Protein AF-0000000070920841 (afdb_homodimer)

Nearest PDB structures (foldseek):
  2wci-assembly1_A  TM=9.871E-01  e=5.623E-14  Escherichia coli
  2mma-assembly1_A  TM=9.492E-01  e=4.365E-12  Arabidopsis thaliana
  2yan-assembly2_B  TM=9.276E-01  e=2.745E-11  Homo sapiens
  3zyw-assembly1_A  TM=9.458E-01  e=4.603E-10  Homo sapiens
  5y4u-assembly1_A  TM=8.984E-01  e=1.425E-08  Saccharomyces cerevisiae S288C

pLDDT: mean 96.74, std 3.9, range [71.88, 98.94]

Sequence (216 aa):
MDVMDRIRQQVEENPVVIFMKGTPQFPMCGFSSRAAEALKRCEREFAYVNVLADPEVFENLPRFADWPTFPQIYIDGELVGGCDITLELFENGELKKMVDEAHTRSASMDVMDRIRQQVEENPVVIFMKGTPQFPMCGFSSRAAEALKRCEREFAYVNVLADPEVFENLPRFADWPTFPQIYIDGELVGGCDITLELFENGELKKMVDEAHTRSAS

Radius of gyration: 20.18 Å; Cα contacts (8 Å, |Δi|>4): 351; chains: 2; bounding box: 34×69×38 Å

Secondary structure (DSSP, 8-state):
--HHHHHHHHHHH-SEEEEESB-SSSBSSHHHHHHHHHHHTTTS--EEEEGGG-HHHHHHHHHHHT--SS-EEEETTEEEESHHHHHHHHHTTHHHHHHHHHHHHHH-/--HHHHHHHHHHH-SEEEEESB-SSSBSSHHHHHHHHHHHTTTS--EEEEGGG-HHHHHHHHHHHT--SS-EEEETTEEEESHHHHHHHHHTTHHHHHHHHHHHHHH-

Structure (mmCIF, N/CA/C/O backbone):
data_AF-0000000070920841-model_v1
#
loop_
_entity.id
_entity.type
_entity.pdbx_description
1 polymer Glutaredoxin
#
loop_
_atom_site.group_PDB
_atom_site.id
_atom_site.type_symbol
_atom_site.label_atom_id
_atom_site.label_alt_id
_atom_site.label_comp_id
_atom_site.label_asym_id
_atom_site.label_entity_id
_atom_site.label_seq_id
_atom_site.pdbx_PDB_ins_code
_atom_site.Cartn_x
_atom_site.Cartn_y
_atom_site.Cartn_z
_atom_site.occupancy
_atom_site.B_iso_or_equiv
_atom_site.auth_seq_id
_atom_site.auth_comp_id
_atom_site.auth_asym_id
_atom_site.auth_atom_id
_atom_site.pdbx_PDB_model_num
ATOM 1 N N . MET A 1 1 ? -16.234 -19.859 8.617 1 78.25 1 MET A N 1
ATOM 2 C CA . MET A 1 1 ? -14.844 -20.234 8.398 1 78.25 1 MET A CA 1
ATOM 3 C C . MET A 1 1 ? -13.906 -19.156 8.922 1 78.25 1 MET A C 1
ATOM 5 O O . MET A 1 1 ? -14.18 -17.969 8.781 1 78.25 1 MET A O 1
ATOM 9 N N . ASP A 1 2 ? -12.953 -19.625 9.734 1 92.38 2 ASP A N 1
ATOM 10 C CA . ASP A 1 2 ? -12 -18.672 10.312 1 92.38 2 ASP A CA 1
ATOM 11 C C . ASP A 1 2 ? -11.023 -18.172 9.25 1 92.38 2 ASP A C 1
ATOM 13 O O . ASP A 1 2 ? -10.789 -18.828 8.242 1 92.38 2 ASP A O 1
ATOM 17 N N . VAL A 1 3 ? -10.594 -17.031 9.289 1 95.25 3 VAL A N 1
ATOM 18 C CA . VAL A 1 3 ? -9.742 -16.359 8.305 1 95.25 3 VAL A CA 1
ATOM 19 C C . VAL A 1 3 ? -8.531 -17.25 8 1 95.25 3 VAL A C 1
ATOM 21 O O . VAL A 1 3 ? -8.078 -17.312 6.855 1 95.25 3 VAL A O 1
ATOM 24 N N . MET A 1 4 ? -8 -17.969 8.945 1 95.62 4 MET A N 1
ATOM 25 C CA . MET A 1 4 ? -6.855 -18.859 8.734 1 95.62 4 MET A CA 1
ATOM 26 C C . MET A 1 4 ? -7.227 -20.016 7.812 1 95.62 4 MET A C 1
ATOM 28 O O . MET A 1 4 ? -6.414 -20.438 6.984 1 95.62 4 MET A O 1
ATOM 32 N N . ASP A 1 5 ? -8.383 -20.5 7.973 1 96.62 5 ASP A N 1
ATOM 33 C CA . ASP A 1 5 ? -8.875 -21.562 7.113 1 96.62 5 ASP A CA 1
ATOM 34 C C . ASP A 1 5 ? -9.062 -21.078 5.68 1 96.62 5 ASP A C 1
ATOM 36 O O . ASP A 1 5 ? -8.773 -21.797 4.723 1 96.62 5 ASP A O 1
ATOM 40 N N . ARG A 1 6 ? -9.594 -19.906 5.574 1 96.75 6 ARG A N 1
ATOM 41 C CA . ARG A 1 6 ? -9.781 -19.328 4.25 1 96.75 6 ARG A CA 1
ATOM 42 C C . ARG A 1 6 ? -8.445 -19.156 3.531 1 96.75 6 ARG A C 1
ATOM 44 O O . ARG A 1 6 ? -8.328 -19.469 2.344 1 96.75 6 ARG A O 1
ATOM 51 N N . ILE A 1 7 ? -7.473 -18.625 4.258 1 97.81 7 ILE A N 1
ATOM 52 C CA . ILE A 1 7 ? -6.137 -18.438 3.699 1 97.81 7 ILE A CA 1
ATOM 53 C C . ILE A 1 7 ? -5.559 -19.781 3.277 1 97.81 7 ILE A C 1
ATOM 55 O O . ILE A 1 7 ? -5.051 -19.938 2.164 1 97.81 7 ILE A O 1
ATOM 59 N N . ARG A 1 8 ? -5.641 -20.797 4.133 1 97.44 8 ARG A N 1
ATOM 60 C CA . ARG A 1 8 ? -5.145 -22.141 3.838 1 97.44 8 ARG A CA 1
ATOM 61 C C . ARG A 1 8 ? -5.797 -22.703 2.578 1 97.44 8 ARG A C 1
ATOM 63 O O . ARG A 1 8 ? -5.121 -23.281 1.726 1 97.44 8 ARG A O 1
ATOM 70 N N . GLN A 1 9 ? -7.074 -22.547 2.492 1 97.62 9 GLN A N 1
ATOM 71 C CA . GLN A 1 9 ? -7.812 -23.031 1.33 1 97.62 9 GLN A CA 1
ATOM 72 C C . GLN A 1 9 ? -7.316 -22.375 0.047 1 97.62 9 GLN A C 1
ATOM 74 O O . GLN A 1 9 ? -7.133 -23.047 -0.971 1 97.62 9 GLN A O 1
ATOM 79 N N . GLN A 1 10 ? -7.129 -21.062 0.083 1 97.38 10 GLN A N 1
ATOM 80 C CA . GLN A 1 10 ? -6.645 -20.328 -1.085 1 97.38 10 GLN A CA 1
ATOM 81 C C . GLN A 1 10 ? -5.262 -20.828 -1.503 1 97.38 10 GLN A C 1
ATOM 83 O O . GLN A 1 10 ? -4.98 -20.969 -2.695 1 97.38 10 GLN A O 1
ATOM 88 N N . VAL A 1 11 ? -4.422 -21.094 -0.547 1 98 11 VAL A N 1
ATOM 89 C CA . VAL A 1 11 ? -3.051 -21.547 -0.789 1 98 11 VAL A CA 1
ATOM 90 C C . VAL A 1 11 ? -3.055 -22.969 -1.33 1 98 11 VAL A C 1
ATOM 92 O O . VAL A 1 11 ? -2.314 -23.281 -2.264 1 98 11 VAL A O 1
ATOM 95 N N . GLU A 1 12 ? -3.955 -23.781 -0.798 1 96.94 12 GLU A N 1
ATOM 96 C CA . GLU A 1 12 ? -3.951 -25.203 -1.134 1 96.94 12 GLU A CA 1
ATOM 97 C C . GLU A 1 12 ? -4.703 -25.453 -2.436 1 96.94 12 GLU A C 1
ATOM 99 O O . GLU A 1 12 ? -4.371 -26.391 -3.174 1 96.94 12 GLU A O 1
ATOM 104 N N . GLU A 1 13 ? -5.648 -24.656 -2.752 1 97.31 13 GLU A N 1
ATOM 105 C CA . GLU A 1 13 ? -6.523 -24.938 -3.889 1 97.31 13 GLU A CA 1
ATOM 106 C C . GLU A 1 13 ? -5.949 -24.359 -5.18 1 97.31 13 GLU A C 1
ATOM 108 O O . GLU A 1 13 ? -6.426 -24.672 -6.27 1 97.31 13 GLU A O 1
ATOM 113 N N . ASN A 1 14 ? -4.977 -23.531 -5.062 1 98.31 14 ASN A N 1
ATOM 114 C CA . ASN A 1 14 ? -4.395 -22.891 -6.242 1 98.31 14 ASN A CA 1
ATOM 115 C C . ASN A 1 14 ? -2.924 -23.266 -6.414 1 98.31 14 ASN A C 1
ATOM 117 O O . ASN A 1 14 ? -2.125 -23.094 -5.488 1 98.31 14 ASN A O 1
ATOM 121 N N . PRO A 1 15 ? -2.551 -23.766 -7.59 1 98.5 15 PRO A N 1
ATOM 122 C CA . PRO A 1 15 ? -1.137 -24.078 -7.812 1 98.5 15 PRO A CA 1
ATOM 123 C C . PRO A 1 15 ? -0.222 -22.891 -7.566 1 98.5 15 PRO A C 1
ATOM 125 O O . PRO A 1 15 ? 0.897 -23.047 -7.074 1 98.5 15 PRO A O 1
ATOM 128 N N . VAL A 1 16 ? -0.682 -21.75 -7.977 1 98.81 16 VAL A N 1
ATOM 129 C CA . VAL A 1 16 ? 0.012 -20.484 -7.773 1 98.81 16 VAL A CA 1
ATOM 130 C C . VAL A 1 16 ? -0.979 -19.422 -7.309 1 98.81 16 VAL A C 1
ATOM 132 O O . VAL A 1 16 ? -2.029 -19.234 -7.926 1 98.81 16 VAL A O 1
ATOM 135 N N . VAL A 1 17 ? -0.714 -18.781 -6.188 1 98.88 17 VAL A N 1
ATOM 136 C CA . VAL A 1 17 ? -1.57 -17.703 -5.703 1 98.88 17 VAL A CA 1
ATOM 137 C C . VAL A 1 17 ? -0.71 -16.578 -5.148 1 98.88 17 VAL A C 1
ATOM 139 O O . VAL A 1 17 ? 0.302 -16.828 -4.488 1 98.88 17 VAL A O 1
ATOM 142 N N . ILE A 1 18 ? -1.001 -15.352 -5.441 1 98.94 18 ILE A N 1
ATOM 143 C CA . ILE A 1 18 ? -0.347 -14.156 -4.91 1 98.94 18 ILE A CA 1
ATOM 144 C C . ILE A 1 18 ? -1.325 -13.383 -4.031 1 98.94 18 ILE A C 1
ATOM 146 O O . ILE A 1 18 ? -2.455 -13.109 -4.445 1 98.94 18 ILE A O 1
ATOM 150 N N . PHE A 1 19 ? -0.992 -13.117 -2.773 1 98.88 19 PHE A N 1
ATOM 151 C CA . PHE A 1 19 ? -1.649 -12.141 -1.921 1 98.88 19 PHE A CA 1
ATOM 152 C C . PHE A 1 19 ? -1.017 -10.758 -2.092 1 98.88 19 PHE A C 1
ATOM 154 O O . PHE A 1 19 ? 0.154 -10.562 -1.76 1 98.88 19 PHE A O 1
ATOM 161 N N . MET A 1 20 ? -1.756 -9.75 -2.598 1 98.75 20 MET A N 1
ATOM 162 C CA . MET A 1 20 ? -1.142 -8.508 -3.055 1 98.75 20 MET A CA 1
ATOM 163 C C . MET A 1 20 ? -2.035 -7.309 -2.738 1 98.75 20 MET A C 1
ATOM 165 O O . MET A 1 20 ? -3.205 -7.477 -2.395 1 98.75 20 MET A O 1
ATOM 169 N N . LYS A 1 21 ? -1.48 -6.191 -2.736 1 98.25 21 LYS A N 1
ATOM 170 C CA . LYS A 1 21 ? -2.26 -4.961 -2.637 1 98.25 21 LYS A CA 1
ATOM 171 C C . LYS A 1 21 ? -2.816 -4.547 -3.996 1 98.25 21 LYS A C 1
ATOM 173 O O . LYS A 1 21 ? -2.062 -4.141 -4.883 1 98.25 21 LYS A O 1
ATOM 178 N N . GLY A 1 22 ? -4.145 -4.598 -4.121 1 97.56 22 GLY A N 1
ATOM 179 C CA . GLY A 1 22 ? -4.762 -4.445 -5.43 1 97.56 22 GLY A CA 1
ATOM 180 C C . GLY A 1 22 ? -4.902 -5.758 -6.18 1 97.56 22 GLY A C 1
ATOM 181 O O . GLY A 1 22 ? -4.984 -6.824 -5.566 1 97.56 22 GLY A O 1
ATOM 182 N N . THR A 1 23 ? -5.074 -5.664 -7.5 1 98.12 23 THR A N 1
ATOM 183 C CA . THR A 1 23 ? -5.223 -6.809 -8.391 1 98.12 23 THR A CA 1
ATOM 184 C C . THR A 1 23 ? -4.168 -6.773 -9.5 1 98.12 23 THR A C 1
ATOM 186 O O . THR A 1 23 ? -3.512 -5.75 -9.703 1 98.12 23 THR A O 1
ATOM 189 N N . PRO A 1 24 ? -3.924 -7.945 -10.109 1 98.38 24 PRO A N 1
ATOM 190 C CA . PRO A 1 24 ? -2.982 -7.93 -11.234 1 98.38 24 PRO A CA 1
ATOM 191 C C . PRO A 1 24 ? -3.338 -6.879 -12.289 1 98.38 24 PRO A C 1
ATOM 193 O O . PRO A 1 24 ? -2.447 -6.32 -12.93 1 98.38 24 PRO A O 1
ATOM 196 N N . GLN A 1 25 ? -4.602 -6.586 -12.445 1 97 25 GLN A N 1
ATOM 197 C CA . GLN A 1 25 ? -5.059 -5.609 -13.43 1 97 25 GLN A CA 1
ATOM 198 C C . GLN A 1 25 ? -4.93 -4.188 -12.898 1 97 25 GLN A C 1
ATOM 200 O O . GLN A 1 25 ? -4.719 -3.246 -13.664 1 97 25 GLN A O 1
ATOM 205 N N . PHE A 1 26 ? -5.156 -4 -11.633 1 96.12 26 PHE A N 1
ATOM 206 C CA . PHE A 1 26 ? -5.094 -2.689 -10.992 1 96.12 26 PHE A CA 1
ATOM 207 C C . PHE A 1 26 ? -4.32 -2.76 -9.688 1 96.12 26 PHE A C 1
ATOM 209 O O . PHE A 1 26 ? -4.895 -2.6 -8.609 1 96.12 26 PHE A O 1
ATOM 216 N N . PRO A 1 27 ? -3 -2.896 -9.75 1 97.44 27 PRO A N 1
ATOM 217 C CA . PRO A 1 27 ? -2.213 -2.943 -8.516 1 97.44 27 PRO A CA 1
ATOM 218 C C . PRO A 1 27 ? -2.188 -1.606 -7.777 1 97.44 27 PRO A C 1
ATOM 220 O O . PRO A 1 27 ? -2.168 -0.549 -8.414 1 97.44 27 PRO A O 1
ATOM 223 N N . MET A 1 28 ? -2.15 -1.627 -6.48 1 96.38 28 MET A N 1
ATOM 224 C CA . MET A 1 28 ? -2.201 -0.42 -5.66 1 96.38 28 MET A CA 1
ATOM 225 C C . MET A 1 28 ? -0.879 -0.2 -4.934 1 96.38 28 MET A C 1
ATOM 227 O O . MET A 1 28 ? -0.789 0.644 -4.039 1 96.38 28 MET A O 1
ATOM 231 N N . CYS A 1 29 ? 0.152 -0.933 -5.254 1 96.94 29 CYS A N 1
ATOM 232 C CA . CYS A 1 29 ? 1.511 -0.857 -4.73 1 96.94 29 CYS A CA 1
ATOM 233 C C . CYS A 1 29 ? 2.523 -1.339 -5.762 1 96.94 29 CYS A C 1
ATOM 235 O O . CYS A 1 29 ? 2.266 -2.299 -6.488 1 96.94 29 CYS A O 1
ATOM 237 N N . GLY A 1 30 ? 3.635 -0.685 -5.82 1 95.62 30 GLY A N 1
ATOM 238 C CA . GLY A 1 30 ? 4.656 -1.022 -6.801 1 95.62 30 GLY A CA 1
ATOM 239 C C . GLY A 1 30 ? 5.195 -2.432 -6.641 1 95.62 30 GLY A C 1
ATOM 240 O O . GLY A 1 30 ? 5.426 -3.131 -7.629 1 95.62 30 GLY A O 1
ATOM 241 N N . PHE A 1 31 ? 5.434 -2.844 -5.414 1 97.25 31 PHE A N 1
ATOM 242 C CA . PHE A 1 31 ? 5.922 -4.191 -5.152 1 97.25 31 PHE A CA 1
ATOM 243 C C . PHE A 1 31 ? 4.93 -5.234 -5.66 1 97.25 31 PHE A C 1
ATOM 245 O O . PHE A 1 31 ? 5.324 -6.219 -6.285 1 97.25 31 PHE A O 1
ATOM 252 N N . SER A 1 32 ? 3.695 -5.059 -5.387 1 98.62 32 SER A N 1
ATOM 253 C CA . SER A 1 32 ? 2.648 -5.957 -5.867 1 98.62 32 SER A CA 1
ATOM 254 C C . SER A 1 32 ? 2.594 -5.977 -7.391 1 98.62 32 SER A C 1
ATOM 256 O O . SER A 1 32 ? 2.461 -7.039 -8 1 98.62 32 SER A O 1
ATOM 258 N N . SER A 1 33 ? 2.705 -4.816 -7.992 1 98.44 33 SER A N 1
ATOM 259 C CA . SER A 1 33 ? 2.676 -4.707 -9.445 1 98.44 33 SER A CA 1
ATOM 260 C C . SER A 1 33 ? 3.801 -5.516 -10.086 1 98.44 33 SER A C 1
ATOM 262 O O . SER A 1 33 ? 3.561 -6.309 -11 1 98.44 33 SER A O 1
ATOM 264 N N . ARG A 1 34 ? 4.977 -5.371 -9.578 1 98.44 34 ARG A N 1
ATOM 265 C CA . ARG A 1 34 ? 6.145 -6.031 -10.156 1 98.44 34 ARG A CA 1
ATOM 266 C C . ARG A 1 34 ? 6.062 -7.543 -9.984 1 98.44 34 ARG A C 1
ATOM 268 O O . ARG A 1 34 ? 6.363 -8.297 -10.914 1 98.44 34 ARG A O 1
ATOM 275 N N . ALA A 1 35 ? 5.695 -7.977 -8.797 1 98.81 35 ALA A N 1
ATOM 276 C CA . ALA A 1 35 ? 5.562 -9.406 -8.539 1 98.81 35 ALA A CA 1
ATOM 277 C C . ALA A 1 35 ? 4.512 -10.031 -9.445 1 98.81 35 ALA A C 1
ATOM 279 O O . ALA A 1 35 ? 4.738 -11.094 -10.031 1 98.81 35 ALA A O 1
ATOM 280 N N . ALA A 1 36 ? 3.35 -9.398 -9.578 1 98.88 36 ALA A N 1
ATOM 281 C CA . ALA A 1 36 ? 2.281 -9.906 -10.438 1 98.88 36 ALA A CA 1
ATOM 282 C C . ALA A 1 36 ? 2.736 -9.977 -11.891 1 98.88 36 ALA A C 1
ATOM 284 O O . ALA A 1 36 ? 2.404 -10.93 -12.609 1 98.88 36 ALA A O 1
ATOM 285 N N . GLU A 1 37 ? 3.451 -8.984 -12.312 1 98.75 37 GLU A N 1
ATOM 286 C CA . GLU A 1 37 ? 3.953 -8.969 -13.68 1 98.75 37 GLU A CA 1
ATOM 287 C C . GLU A 1 37 ? 4.898 -10.133 -13.945 1 98.75 37 GLU A C 1
ATOM 289 O O . GLU A 1 37 ? 4.848 -10.758 -15.008 1 98.75 37 GLU A O 1
ATOM 294 N N . ALA A 1 38 ? 5.789 -10.359 -13.016 1 98.75 38 ALA A N 1
ATOM 295 C CA . ALA A 1 38 ? 6.699 -11.492 -13.141 1 98.75 38 ALA A CA 1
ATOM 296 C C . ALA A 1 38 ? 5.926 -12.805 -13.289 1 98.75 38 ALA A C 1
ATOM 298 O O . ALA A 1 38 ? 6.27 -13.641 -14.125 1 98.75 38 ALA A O 1
ATOM 299 N N . LEU A 1 39 ? 4.879 -12.992 -12.461 1 98.81 39 LEU A N 1
ATOM 300 C CA . LEU A 1 39 ? 4.055 -14.195 -12.539 1 98.81 39 LEU A CA 1
ATOM 301 C C . LEU A 1 39 ? 3.355 -14.281 -13.891 1 98.81 39 LEU A C 1
ATOM 303 O O . LEU A 1 39 ? 3.27 -15.359 -14.484 1 98.81 39 LEU A O 1
ATOM 307 N N . LYS A 1 40 ? 2.854 -13.18 -14.383 1 98.62 40 LYS A N 1
ATOM 308 C CA . LYS A 1 40 ? 2.205 -13.133 -15.688 1 98.62 40 LYS A CA 1
ATOM 309 C C . LYS A 1 40 ? 3.152 -13.602 -16.797 1 98.62 40 LYS A C 1
ATOM 311 O O . LYS A 1 40 ? 2.738 -14.305 -17.719 1 98.62 40 LYS A O 1
ATOM 316 N N . ARG A 1 41 ? 4.363 -13.234 -16.656 1 98.31 41 ARG A N 1
ATOM 317 C CA . ARG A 1 41 ? 5.363 -13.531 -17.672 1 98.31 41 ARG A CA 1
ATOM 318 C C . ARG A 1 41 ? 5.746 -15.008 -17.656 1 98.31 41 ARG A C 1
ATOM 320 O O . ARG A 1 41 ? 6.418 -15.492 -18.562 1 98.31 41 ARG A O 1
ATOM 327 N N . CYS A 1 42 ? 5.387 -15.711 -16.688 1 98.06 42 CYS A N 1
ATOM 328 C CA . CYS A 1 42 ? 5.59 -17.156 -16.641 1 98.06 42 CYS A CA 1
ATOM 329 C C . CYS A 1 42 ? 4.582 -17.859 -17.547 1 98.06 42 CYS A C 1
ATOM 331 O O . CYS A 1 42 ? 4.695 -19.078 -17.766 1 98.06 42 CYS A O 1
ATOM 333 N N . GLU A 1 43 ? 3.521 -17.141 -18 1 97.06 43 GLU A N 1
ATOM 334 C CA . GLU A 1 43 ? 2.584 -17.594 -19.016 1 97.06 43 GLU A CA 1
ATOM 335 C C . GLU A 1 43 ? 1.755 -18.781 -18.516 1 97.06 43 GLU A C 1
ATOM 337 O O . GLU A 1 43 ? 1.528 -19.734 -19.25 1 97.06 43 GLU A O 1
ATOM 342 N N . ARG A 1 44 ? 1.478 -18.812 -17.281 1 97.56 44 ARG A N 1
ATOM 343 C CA . ARG A 1 44 ? 0.527 -19.703 -16.641 1 97.56 44 ARG A CA 1
ATOM 344 C C . ARG A 1 44 ? -0.459 -18.938 -15.766 1 97.56 44 ARG A C 1
ATOM 346 O O . ARG A 1 44 ? -0.151 -17.844 -15.297 1 97.56 44 ARG A O 1
ATOM 353 N N . GLU A 1 45 ? -1.607 -19.516 -15.617 1 97.5 45 GLU A N 1
ATOM 354 C CA . GLU A 1 45 ? -2.613 -18.859 -14.781 1 97.5 45 GLU A CA 1
ATOM 355 C C . GLU A 1 45 ? -2.182 -18.844 -13.312 1 97.5 45 GLU A C 1
ATOM 357 O O . GLU A 1 45 ? -1.518 -19.781 -12.844 1 97.5 45 GLU A O 1
ATOM 362 N N . PHE A 1 46 ? -2.518 -17.859 -12.656 1 98.75 46 PHE A N 1
ATOM 363 C CA . PHE A 1 46 ? -2.348 -17.797 -11.211 1 98.75 46 PHE A CA 1
ATOM 364 C C . PHE A 1 46 ? -3.535 -17.094 -10.555 1 98.75 46 PHE A C 1
ATOM 366 O O . PHE A 1 46 ? -4.176 -16.234 -11.172 1 98.75 46 PHE A O 1
ATOM 373 N N . ALA A 1 47 ? -3.855 -17.469 -9.344 1 98.75 47 ALA A N 1
ATOM 374 C CA . ALA A 1 47 ? -4.895 -16.828 -8.539 1 98.75 47 ALA A CA 1
ATOM 375 C C . ALA A 1 47 ? -4.34 -15.617 -7.793 1 98.75 47 ALA A C 1
ATOM 377 O O . ALA A 1 47 ? -3.125 -15.453 -7.68 1 98.75 47 ALA A O 1
ATOM 378 N N . TYR A 1 48 ? -5.211 -14.773 -7.363 1 98.81 48 TYR A N 1
ATOM 379 C CA . TYR A 1 48 ? -4.797 -13.641 -6.551 1 98.81 48 TYR A CA 1
ATOM 380 C C . TYR A 1 48 ? -5.812 -13.359 -5.449 1 98.81 48 TYR A C 1
ATOM 382 O O . TYR A 1 48 ? -6.984 -13.727 -5.566 1 98.81 48 TYR A O 1
ATOM 390 N N . VAL A 1 49 ? -5.375 -12.781 -4.395 1 98.56 49 VAL A N 1
ATOM 391 C CA . VAL A 1 49 ? -6.188 -12.242 -3.311 1 98.56 49 VAL A CA 1
ATOM 392 C C . VAL A 1 49 ? -5.82 -10.773 -3.074 1 98.56 49 VAL A C 1
ATOM 394 O O . VAL A 1 49 ? -4.656 -10.453 -2.83 1 98.56 49 VAL A O 1
ATOM 397 N N . ASN A 1 50 ? -6.793 -9.914 -3.264 1 98.5 50 ASN A N 1
ATOM 398 C CA . ASN A 1 50 ? -6.602 -8.516 -2.906 1 98.5 50 ASN A CA 1
ATOM 399 C C . ASN A 1 50 ? -6.723 -8.297 -1.399 1 98.5 50 ASN A C 1
ATOM 401 O O . ASN A 1 50 ? -7.828 -8.219 -0.865 1 98.5 50 ASN A O 1
ATOM 405 N N . VAL A 1 51 ? -5.602 -8.062 -0.713 1 97.81 51 VAL A N 1
ATOM 406 C CA . VAL A 1 51 ? -5.594 -8.023 0.745 1 97.81 51 VAL A CA 1
ATOM 407 C C . VAL A 1 51 ? -6.188 -6.707 1.23 1 97.81 51 VAL A C 1
ATOM 409 O O . VAL A 1 51 ? -6.629 -6.602 2.377 1 97.81 51 VAL A O 1
ATOM 412 N N . LEU A 1 52 ? -6.199 -5.684 0.373 1 96.88 52 LEU A N 1
ATOM 413 C CA . LEU A 1 52 ? -6.785 -4.402 0.74 1 96.88 52 LEU A CA 1
ATOM 414 C C . LEU A 1 52 ? -8.305 -4.508 0.827 1 96.88 52 LEU A C 1
ATOM 416 O O . LEU A 1 52 ? -8.953 -3.693 1.492 1 96.88 52 LEU A O 1
ATOM 420 N N . ALA A 1 53 ? -8.914 -5.445 0.179 1 95.56 53 ALA A N 1
ATOM 421 C CA . ALA A 1 53 ? -10.359 -5.637 0.163 1 95.56 53 ALA A CA 1
ATOM 422 C C . ALA A 1 53 ? -10.797 -6.594 1.268 1 95.56 53 ALA A C 1
ATOM 424 O O . ALA A 1 53 ? -11.992 -6.836 1.45 1 95.56 53 ALA A O 1
ATOM 425 N N . ASP A 1 54 ? -9.844 -7.09 1.972 1 94.62 54 ASP A N 1
ATOM 426 C CA . ASP A 1 54 ? -10.109 -8.062 3.027 1 94.62 54 ASP A CA 1
ATOM 427 C C . ASP A 1 54 ? -9.242 -7.789 4.258 1 94.62 54 ASP A C 1
ATOM 429 O O . ASP A 1 54 ? -8.211 -8.438 4.453 1 94.62 54 ASP A O 1
ATOM 433 N N . PRO A 1 55 ? -9.758 -6.941 5.137 1 93.19 55 PRO A N 1
ATOM 434 C CA . PRO A 1 55 ? -8.969 -6.547 6.305 1 93.19 55 PRO A CA 1
ATOM 435 C C . PRO A 1 55 ? -8.539 -7.734 7.16 1 93.19 55 PRO A C 1
ATOM 437 O O . PRO A 1 55 ? -7.477 -7.695 7.789 1 93.19 55 PRO A O 1
ATOM 440 N N . GLU A 1 56 ? -9.383 -8.773 7.219 1 95.62 56 GLU A N 1
ATOM 441 C CA . GLU A 1 56 ? -9.023 -9.945 8.008 1 95.62 56 GLU A CA 1
ATOM 442 C C . GLU A 1 56 ? -7.809 -10.664 7.426 1 95.62 56 GLU A C 1
ATOM 444 O O . GLU A 1 56 ? -6.914 -11.078 8.164 1 95.62 56 GLU A O 1
ATOM 449 N N . VAL A 1 57 ? -7.805 -10.82 6.168 1 97 57 VAL A N 1
ATOM 450 C CA . VAL A 1 57 ? -6.66 -11.445 5.516 1 97 57 VAL A CA 1
ATOM 451 C C . VAL A 1 57 ? -5.426 -10.555 5.676 1 97 57 VAL A C 1
ATOM 453 O O . VAL A 1 57 ? -4.344 -11.039 6.004 1 97 57 VAL A O 1
ATOM 456 N N . PHE A 1 58 ? -5.582 -9.273 5.453 1 96.62 58 PHE A N 1
ATOM 457 C CA . PHE A 1 58 ? -4.492 -8.312 5.598 1 96.62 58 PHE A CA 1
ATOM 458 C C . PHE A 1 58 ? -3.84 -8.445 6.969 1 96.62 58 PHE A C 1
ATOM 460 O O . PHE A 1 58 ? -2.613 -8.508 7.074 1 96.62 58 PHE A O 1
ATOM 467 N N . GLU A 1 59 ? -4.652 -8.594 7.992 1 95.19 59 GLU A N 1
ATOM 468 C CA . GLU A 1 59 ? -4.176 -8.578 9.375 1 95.19 59 GLU A CA 1
ATOM 469 C C . GLU A 1 59 ? -3.58 -9.922 9.766 1 95.19 59 GLU A C 1
ATOM 471 O O . GLU A 1 59 ? -2.682 -9.992 10.609 1 95.19 59 GLU A O 1
ATOM 476 N N . ASN A 1 60 ? -3.982 -11.016 9.141 1 96.62 60 ASN A N 1
ATOM 477 C CA . ASN A 1 60 ? -3.666 -12.336 9.68 1 96.62 60 ASN A CA 1
ATOM 478 C C . ASN A 1 60 ? -2.66 -13.07 8.797 1 96.62 60 ASN A C 1
ATOM 480 O O . ASN A 1 60 ? -1.983 -13.992 9.258 1 96.62 60 ASN A O 1
ATOM 484 N N . LEU A 1 61 ? -2.498 -12.734 7.574 1 97.31 61 LEU A N 1
ATOM 485 C CA . LEU A 1 61 ? -1.611 -13.445 6.664 1 97.31 61 LEU A CA 1
ATOM 486 C C . LEU A 1 61 ? -0.166 -13.375 7.145 1 97.31 61 LEU A C 1
ATOM 488 O O . LEU A 1 61 ? 0.565 -14.367 7.07 1 97.31 61 LEU A O 1
ATOM 492 N N . PRO A 1 62 ? 0.333 -12.18 7.578 1 95.5 62 PRO A N 1
ATOM 493 C CA . PRO A 1 62 ? 1.704 -12.141 8.094 1 95.5 62 PRO A CA 1
ATOM 494 C C . PRO A 1 62 ? 1.942 -13.141 9.219 1 95.5 62 PRO A C 1
ATOM 496 O O . PRO A 1 62 ? 3.02 -13.742 9.297 1 95.5 62 PRO A O 1
ATOM 499 N N . ARG A 1 63 ? 0.997 -13.359 10.031 1 93.25 63 ARG A N 1
ATOM 500 C CA . ARG A 1 63 ? 1.096 -14.344 11.102 1 93.25 63 ARG A CA 1
ATOM 501 C C . ARG A 1 63 ? 1.046 -15.766 10.547 1 93.25 63 ARG A C 1
ATOM 503 O O . ARG A 1 63 ? 1.812 -16.625 10.969 1 93.25 63 ARG A O 1
ATOM 510 N N . PHE A 1 64 ? 0.131 -16.016 9.594 1 95.31 64 PHE A N 1
ATOM 511 C CA . PHE A 1 64 ? -0.006 -17.312 8.938 1 95.31 64 PHE A CA 1
ATOM 512 C C . PHE A 1 64 ? 1.311 -17.734 8.305 1 95.31 64 PHE A C 1
ATOM 514 O O . PHE A 1 64 ? 1.748 -18.875 8.469 1 95.31 64 PHE A O 1
ATOM 521 N N . ALA A 1 65 ? 2.008 -16.844 7.637 1 94.56 65 ALA A N 1
ATOM 522 C CA . ALA A 1 65 ? 3.158 -17.156 6.797 1 94.56 65 ALA A CA 1
ATOM 523 C C . ALA A 1 65 ? 4.469 -16.906 7.539 1 94.56 65 ALA A C 1
ATOM 525 O O . ALA A 1 65 ? 5.535 -17.312 7.078 1 94.56 65 ALA A O 1
ATOM 526 N N . ASP A 1 66 ? 4.309 -16.297 8.695 1 95.69 66 ASP A N 1
ATOM 527 C CA . ASP A 1 66 ? 5.5 -15.82 9.391 1 95.69 66 ASP A CA 1
ATOM 528 C C . ASP A 1 66 ? 6.375 -14.984 8.453 1 95.69 66 ASP A C 1
ATOM 530 O O . ASP A 1 66 ? 7.566 -15.25 8.305 1 95.69 66 ASP A O 1
ATOM 534 N N . TRP A 1 67 ? 5.793 -14.156 7.719 1 95.69 67 TRP A N 1
ATOM 535 C CA . TRP A 1 67 ? 6.367 -13.227 6.754 1 95.69 67 TRP A CA 1
ATOM 536 C C . TRP A 1 67 ? 5.754 -11.844 6.906 1 95.69 67 TRP A C 1
ATOM 538 O O . TRP A 1 67 ? 4.527 -11.695 6.938 1 95.69 67 TRP A O 1
ATOM 548 N N . PRO A 1 68 ? 6.449 -10.789 6.945 1 93.38 68 PRO A N 1
ATOM 549 C CA . PRO A 1 68 ? 5.934 -9.523 7.465 1 93.38 68 PRO A CA 1
ATOM 550 C C . PRO A 1 68 ? 5.285 -8.656 6.387 1 93.38 68 PRO A C 1
ATOM 552 O O . PRO A 1 68 ? 4.477 -7.781 6.695 1 93.38 68 PRO A O 1
ATOM 555 N N . THR A 1 69 ? 5.688 -8.852 5.113 1 94.31 69 THR A N 1
ATOM 556 C CA . THR A 1 69 ? 5.301 -7.836 4.141 1 94.31 69 THR A CA 1
ATOM 557 C C . THR A 1 69 ? 4.535 -8.461 2.98 1 94.31 69 THR A C 1
ATOM 559 O O . THR A 1 69 ? 4.34 -9.68 2.943 1 94.31 69 THR A O 1
ATOM 562 N N . PHE A 1 70 ? 3.912 -7.637 2.215 1 97.88 70 PHE A N 1
ATOM 563 C CA . PHE A 1 70 ? 3.229 -7.973 0.972 1 97.88 70 PHE A CA 1
ATOM 564 C C . PHE A 1 70 ? 4.004 -7.445 -0.23 1 97.88 70 PHE A C 1
ATOM 566 O O . PHE A 1 70 ? 4.777 -6.496 -0.107 1 97.88 70 PHE A O 1
ATOM 573 N N . PRO A 1 71 ? 3.84 -8.055 -1.302 1 98.56 71 PRO A N 1
ATOM 574 C CA . PRO A 1 71 ? 3.043 -9.242 -1.609 1 98.56 71 PRO A CA 1
ATOM 575 C C . PRO A 1 71 ? 3.674 -10.531 -1.082 1 98.56 71 PRO A C 1
ATOM 577 O O . PRO A 1 71 ? 4.844 -10.531 -0.691 1 98.56 71 PRO A O 1
ATOM 580 N N . GLN A 1 72 ? 2.885 -11.5 -0.928 1 98.81 72 GLN A N 1
ATOM 581 C CA . GLN A 1 72 ? 3.342 -12.852 -0.636 1 98.81 72 GLN A CA 1
ATOM 582 C C . GLN A 1 72 ? 2.928 -13.82 -1.738 1 98.81 72 GLN A C 1
ATOM 584 O O . GLN A 1 72 ? 1.763 -13.852 -2.143 1 98.81 72 GLN A O 1
ATOM 589 N N . ILE A 1 73 ? 3.879 -14.617 -2.244 1 98.88 73 ILE A N 1
ATOM 590 C CA . ILE A 1 73 ? 3.625 -15.562 -3.33 1 98.88 73 ILE A CA 1
ATOM 591 C C . ILE A 1 73 ? 3.721 -16.984 -2.807 1 98.88 73 ILE A C 1
ATOM 593 O O . ILE A 1 73 ? 4.664 -17.344 -2.094 1 98.88 73 ILE A O 1
ATOM 597 N N . TYR A 1 74 ? 2.785 -17.781 -3.137 1 98.81 74 TYR A N 1
ATOM 598 C CA . TYR A 1 74 ? 2.748 -19.203 -2.812 1 98.81 74 TYR A CA 1
ATOM 599 C C . TYR A 1 74 ? 2.717 -20.047 -4.078 1 98.81 74 TYR A C 1
ATOM 601 O O . TYR A 1 74 ? 1.9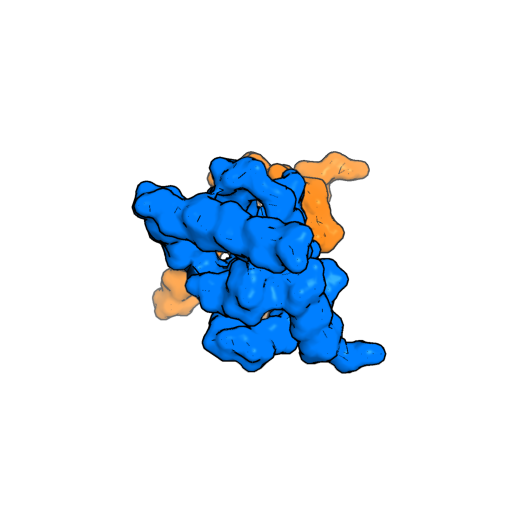65 -19.75 -5.012 1 98.81 74 TYR A O 1
ATOM 609 N N . ILE A 1 75 ? 3.498 -21.062 -4.152 1 98.75 75 ILE A N 1
ATOM 610 C CA . ILE A 1 75 ? 3.531 -22.016 -5.246 1 98.75 75 ILE A CA 1
ATOM 611 C C . ILE A 1 75 ? 3.447 -23.438 -4.691 1 98.75 75 ILE A C 1
ATOM 613 O O . ILE A 1 75 ? 4.246 -23.828 -3.836 1 98.75 75 ILE A O 1
ATOM 617 N N . ASP A 1 76 ? 2.43 -24.109 -5.125 1 97.88 76 ASP A N 1
ATOM 618 C CA . ASP A 1 76 ? 2.207 -25.484 -4.688 1 97.88 76 ASP A CA 1
ATOM 619 C C . ASP A 1 76 ? 2.125 -25.578 -3.164 1 97.88 76 ASP A C 1
ATOM 621 O O . ASP A 1 76 ? 2.768 -26.422 -2.549 1 97.88 76 ASP A O 1
ATOM 625 N N . GLY A 1 77 ? 1.505 -24.578 -2.582 1 97.56 77 GLY A N 1
ATOM 626 C CA . GLY A 1 77 ? 1.186 -24.594 -1.163 1 97.56 77 GLY A CA 1
ATOM 627 C C . GLY A 1 77 ? 2.311 -24.062 -0.291 1 97.56 77 GLY A C 1
ATOM 628 O O . GLY A 1 77 ? 2.184 -24.016 0.935 1 97.56 77 GLY A O 1
ATOM 629 N N . GLU A 1 78 ? 3.406 -23.578 -0.916 1 97.31 78 GLU A N 1
ATOM 630 C CA . GLU A 1 78 ? 4.566 -23.125 -0.158 1 97.31 78 GLU A CA 1
ATOM 631 C C . GLU A 1 78 ? 4.848 -21.641 -0.417 1 97.31 78 GLU A C 1
ATOM 633 O O . GLU A 1 78 ? 4.758 -21.172 -1.557 1 97.31 78 GLU A O 1
ATOM 638 N N . LEU A 1 79 ? 5.215 -20.938 0.654 1 98.56 79 LEU A N 1
ATOM 639 C CA . LEU A 1 79 ? 5.613 -19.547 0.514 1 98.56 79 LEU A CA 1
ATOM 640 C C . LEU A 1 79 ? 6.945 -19.422 -0.214 1 98.56 79 LEU A C 1
ATOM 642 O O . LEU A 1 79 ? 7.949 -20 0.221 1 98.56 79 LEU A O 1
ATOM 646 N N . VAL A 1 80 ? 6.93 -18.703 -1.28 1 98 80 VAL A N 1
ATOM 647 C CA . VAL A 1 80 ? 8.141 -18.406 -2.033 1 98 80 VAL A CA 1
ATOM 648 C C . VAL A 1 80 ? 8.82 -17.172 -1.447 1 98 80 VAL A C 1
ATOM 650 O O . VAL A 1 80 ? 10.047 -17.125 -1.316 1 98 80 VAL A O 1
ATOM 653 N N . GLY A 1 81 ? 7.98 -16.188 -1.127 1 97.94 81 GLY A N 1
ATOM 654 C CA . GLY A 1 81 ? 8.484 -14.93 -0.593 1 97.94 81 GLY A CA 1
ATOM 655 C C . GLY A 1 81 ? 7.707 -13.719 -1.083 1 97.94 81 GLY A C 1
ATOM 656 O O . GLY A 1 81 ? 6.555 -13.844 -1.499 1 97.94 81 GLY A O 1
ATOM 657 N N . GLY A 1 82 ? 8.375 -12.625 -0.916 1 98.12 82 GLY A N 1
ATOM 658 C CA . GLY A 1 82 ? 7.785 -11.375 -1.378 1 98.12 82 GLY A CA 1
ATOM 659 C C . GLY A 1 82 ? 8.219 -11 -2.781 1 98.12 82 GLY A C 1
ATOM 660 O O . GLY A 1 82 ? 8.516 -11.867 -3.604 1 98.12 82 GLY A O 1
ATOM 661 N N . CYS A 1 83 ? 8.266 -9.703 -3.021 1 98.5 83 CYS A N 1
ATOM 662 C CA . CYS A 1 83 ? 8.562 -9.18 -4.352 1 98.5 83 CYS A CA 1
ATOM 663 C C . CYS A 1 83 ? 10.008 -9.453 -4.734 1 98.5 83 CYS A C 1
ATOM 665 O O . CYS A 1 83 ? 10.281 -9.992 -5.809 1 98.5 83 CYS A O 1
ATOM 667 N N . ASP A 1 84 ? 10.953 -9.172 -3.834 1 98.12 84 ASP A N 1
ATOM 668 C CA . ASP A 1 84 ? 12.375 -9.273 -4.152 1 98.12 84 ASP A CA 1
ATOM 669 C C . ASP A 1 84 ? 12.75 -10.703 -4.527 1 98.12 84 ASP A C 1
ATOM 671 O O . ASP A 1 84 ? 13.438 -10.93 -5.523 1 98.12 84 ASP A O 1
ATOM 675 N N . ILE A 1 85 ? 12.336 -11.633 -3.766 1 98.31 85 ILE A N 1
ATOM 676 C CA . ILE A 1 85 ? 12.664 -13.031 -4.02 1 98.31 85 ILE A CA 1
ATOM 677 C C . ILE A 1 85 ? 12.023 -13.484 -5.324 1 98.31 85 ILE A C 1
ATOM 679 O O . ILE A 1 85 ? 12.656 -14.156 -6.137 1 98.31 85 ILE A O 1
ATOM 683 N N . THR A 1 86 ? 10.781 -13.141 -5.523 1 98.69 86 THR A N 1
ATOM 684 C CA . THR A 1 86 ? 10.07 -13.5 -6.742 1 98.69 86 THR A CA 1
ATOM 685 C C . THR A 1 86 ? 10.805 -12.977 -7.973 1 98.69 86 THR A C 1
ATOM 687 O O . THR A 1 86 ? 10.977 -13.703 -8.953 1 98.69 86 THR A O 1
ATOM 690 N N . LEU A 1 87 ? 11.273 -11.75 -7.914 1 98.69 87 LEU A N 1
ATOM 691 C CA . LEU A 1 87 ? 11.953 -11.141 -9.047 1 98.69 87 LEU A CA 1
ATOM 692 C C . LEU A 1 87 ? 13.305 -11.812 -9.297 1 98.69 87 LEU A C 1
ATOM 694 O O . LEU A 1 87 ? 13.703 -12 -10.445 1 98.69 87 LEU A O 1
ATOM 698 N N . GLU A 1 88 ? 13.984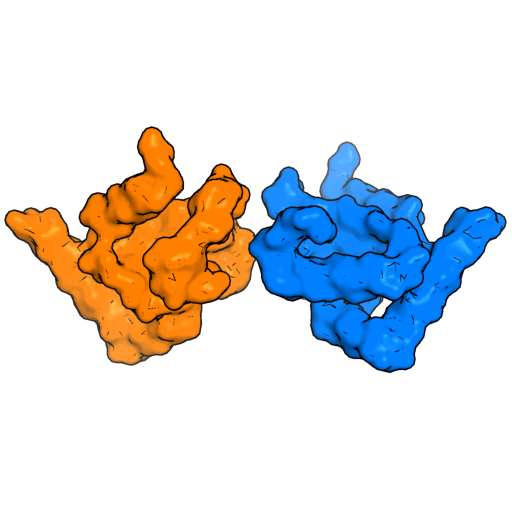 -12.125 -8.25 1 98.69 88 GLU A N 1
ATOM 699 C CA . GLU A 1 88 ? 15.25 -12.852 -8.375 1 98.69 88 GLU A CA 1
ATOM 700 C C . GLU A 1 88 ? 15.047 -14.203 -9.055 1 98.69 88 GLU A C 1
ATOM 702 O O . GLU A 1 88 ? 15.773 -14.555 -9.984 1 98.69 88 GLU A O 1
ATOM 707 N N . LEU A 1 89 ? 14.07 -14.938 -8.594 1 98.75 89 LEU A N 1
ATOM 708 C CA . LEU A 1 89 ? 13.758 -16.234 -9.172 1 98.75 89 LEU A CA 1
ATOM 709 C C . LEU A 1 89 ? 13.359 -16.094 -10.641 1 98.75 89 LEU A C 1
ATOM 711 O O . LEU A 1 89 ? 13.703 -16.938 -11.469 1 98.75 89 LEU A O 1
ATOM 715 N N . PHE A 1 90 ? 12.602 -15.047 -10.969 1 98.81 90 PHE A N 1
ATOM 716 C CA . PHE A 1 90 ? 12.195 -14.805 -12.344 1 98.81 90 PHE A CA 1
ATOM 717 C C . PHE A 1 90 ? 13.414 -14.57 -13.234 1 98.81 90 PHE A C 1
ATOM 719 O O . PHE A 1 90 ? 13.523 -15.156 -14.312 1 98.81 90 PHE A O 1
ATOM 726 N N . GLU A 1 91 ? 14.297 -13.711 -12.766 1 98.31 91 GLU A N 1
ATOM 727 C CA . GLU A 1 91 ? 15.477 -13.328 -13.531 1 98.31 91 GLU A CA 1
ATOM 728 C C . GLU A 1 91 ? 16.375 -14.531 -13.797 1 98.31 91 GLU A C 1
ATOM 730 O O . GLU A 1 91 ? 16.984 -14.633 -14.867 1 98.31 91 GLU A O 1
ATOM 735 N N . ASN A 1 92 ? 16.422 -15.422 -12.906 1 98.06 92 ASN A N 1
ATOM 736 C CA . ASN A 1 92 ? 17.328 -16.562 -13.078 1 98.06 92 ASN A CA 1
ATOM 737 C C . ASN A 1 92 ? 16.609 -17.75 -13.719 1 98.06 92 ASN A C 1
ATOM 739 O O . ASN A 1 92 ? 17.203 -18.828 -13.867 1 98.06 92 ASN A O 1
ATOM 743 N N . GLY A 1 93 ? 15.328 -17.578 -13.961 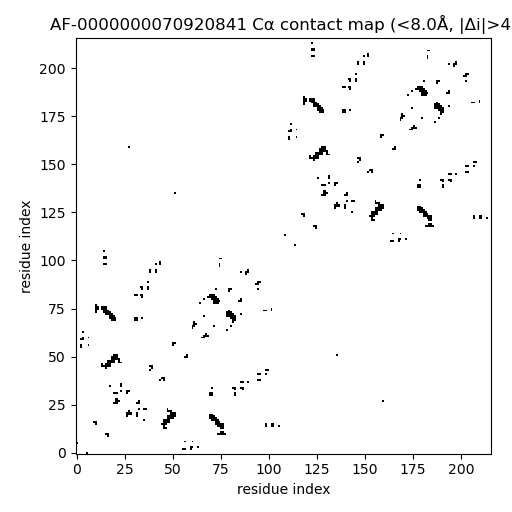1 98.06 93 GLY A N 1
ATOM 744 C CA . GLY A 1 93 ? 14.57 -18.578 -14.703 1 98.06 93 GLY A CA 1
ATOM 745 C C . GLY A 1 93 ? 13.922 -19.625 -13.812 1 98.06 93 GLY A C 1
ATOM 746 O O . GLY A 1 93 ? 13.141 -20.453 -14.281 1 98.06 93 GLY A O 1
ATOM 747 N N . GLU A 1 94 ? 14.141 -19.562 -12.57 1 98.62 94 GLU A N 1
ATOM 748 C CA . GLU A 1 94 ? 13.648 -20.578 -11.641 1 98.62 94 GLU A CA 1
ATOM 749 C C . GLU A 1 94 ? 12.156 -20.406 -11.375 1 98.62 94 GLU A C 1
ATOM 751 O O . GLU A 1 94 ? 11.445 -21.391 -11.148 1 98.62 94 GLU A O 1
ATOM 756 N N . LEU A 1 95 ? 11.648 -19.219 -11.367 1 98.75 95 LEU A N 1
ATOM 757 C CA . LEU A 1 95 ? 10.227 -18.969 -11.109 1 98.75 95 LEU A CA 1
ATOM 758 C C . LEU A 1 95 ? 9.359 -19.719 -12.125 1 98.75 95 LEU A C 1
ATOM 760 O O . LEU A 1 95 ? 8.406 -20.406 -11.742 1 98.75 95 LEU A O 1
ATOM 764 N N . LYS A 1 96 ? 9.727 -19.562 -13.344 1 98.44 96 LYS A N 1
ATOM 765 C CA . LYS A 1 96 ? 8.961 -20.219 -14.398 1 98.44 96 LYS A CA 1
ATOM 766 C C . LYS A 1 96 ? 8.953 -21.734 -14.195 1 98.44 96 LYS A C 1
ATOM 768 O O . LYS A 1 96 ? 7.93 -22.391 -14.398 1 98.44 96 LYS A O 1
ATOM 773 N N . LYS A 1 97 ? 10.102 -22.266 -13.883 1 98.44 97 LYS A N 1
ATOM 774 C CA . LYS A 1 97 ? 10.188 -23.703 -13.633 1 98.44 97 LYS A CA 1
ATOM 775 C C . LYS A 1 97 ? 9.25 -24.125 -12.508 1 98.44 97 LYS A C 1
ATOM 777 O O . LYS A 1 97 ? 8.516 -25.109 -12.633 1 98.44 97 LYS A O 1
ATOM 782 N N . MET A 1 98 ? 9.273 -23.359 -11.422 1 98.5 98 MET A N 1
ATOM 783 C CA . MET A 1 98 ? 8.438 -23.656 -10.266 1 98.5 98 MET A CA 1
ATOM 784 C C . MET A 1 98 ? 6.961 -23.578 -10.625 1 98.5 98 MET A C 1
ATOM 786 O O . MET A 1 98 ? 6.18 -24.453 -10.242 1 98.5 98 MET A O 1
ATOM 790 N N . VAL A 1 99 ? 6.551 -22.594 -11.359 1 98.62 99 VAL A N 1
ATOM 791 C CA . VAL A 1 99 ? 5.164 -22.359 -11.758 1 98.62 99 VAL A CA 1
ATOM 792 C C . VAL A 1 99 ? 4.699 -23.484 -12.68 1 98.62 99 VAL A C 1
ATOM 794 O O . VAL A 1 99 ? 3.617 -24.047 -12.492 1 98.62 99 VAL A O 1
ATOM 797 N N . ASP A 1 100 ? 5.52 -23.875 -13.625 1 98.19 100 ASP A N 1
ATOM 798 C CA . ASP A 1 100 ? 5.188 -24.953 -14.547 1 98.19 100 ASP A CA 1
ATOM 799 C C . ASP A 1 100 ? 4.992 -26.281 -13.805 1 98.19 100 ASP A C 1
ATOM 801 O O . ASP A 1 100 ? 4.031 -27 -14.062 1 98.19 100 ASP A O 1
ATOM 805 N N . GLU A 1 101 ? 5.914 -26.516 -12.953 1 97.88 101 GLU A N 1
ATOM 806 C CA . GLU A 1 101 ? 5.848 -27.766 -12.188 1 97.88 101 GLU A CA 1
ATOM 807 C C . GLU A 1 101 ? 4.59 -27.812 -11.32 1 97.88 101 GLU A C 1
ATOM 809 O O . GLU A 1 101 ? 3.961 -28.875 -11.195 1 97.88 101 GLU A O 1
ATOM 814 N N . ALA A 1 102 ? 4.277 -26.75 -10.711 1 97.94 102 ALA A N 1
ATOM 815 C CA . ALA A 1 102 ? 3.09 -26.688 -9.859 1 97.94 102 ALA A CA 1
ATOM 816 C C . ALA A 1 102 ? 1.824 -26.984 -10.664 1 97.94 102 ALA A C 1
ATOM 818 O O . ALA A 1 102 ? 0.919 -27.656 -10.18 1 97.94 102 ALA A O 1
ATOM 819 N N . HIS A 1 103 ? 1.771 -26.453 -11.836 1 97.25 103 HIS A N 1
ATOM 820 C CA . HIS A 1 103 ? 0.604 -26.672 -12.68 1 97.25 103 HIS A CA 1
ATOM 821 C C . HIS A 1 103 ? 0.547 -28.109 -13.172 1 97.25 103 HIS A C 1
ATOM 823 O O . HIS A 1 103 ? -0.539 -28.672 -13.344 1 97.25 103 HIS A O 1
ATOM 829 N N . THR A 1 104 ? 1.733 -28.672 -13.422 1 94.5 104 THR A N 1
ATOM 830 C CA . THR A 1 104 ? 1.793 -30.062 -13.852 1 94.5 104 THR A CA 1
ATOM 831 C C . THR A 1 104 ? 1.311 -31 -12.734 1 94.5 104 THR A C 1
ATOM 833 O O . THR A 1 104 ? 0.583 -31.953 -13 1 94.5 104 THR A O 1
ATOM 836 N N . ARG A 1 105 ? 1.652 -30.625 -11.547 1 91.62 105 ARG A N 1
ATOM 837 C CA . ARG A 1 105 ? 1.266 -31.453 -10.414 1 91.62 105 ARG A CA 1
ATOM 838 C C . ARG A 1 105 ? -0.232 -31.359 -10.141 1 91.62 105 ARG A C 1
ATOM 840 O O . ARG A 1 105 ? -0.861 -32.312 -9.727 1 91.62 105 ARG A O 1
ATOM 847 N N . SER A 1 106 ? -0.755 -30.188 -10.25 1 85.31 106 SER A N 1
ATOM 848 C CA . SER A 1 106 ? -2.18 -29.969 -10.016 1 85.31 106 SER A CA 1
ATOM 849 C C . SER A 1 106 ? -3.02 -30.641 -11.102 1 85.31 106 SER A C 1
ATOM 851 O O . SER A 1 106 ? -4.195 -30.953 -10.883 1 85.31 106 SER A O 1
ATOM 853 N N . ALA A 1 107 ? -2.51 -30.797 -12.352 1 80.94 107 ALA A N 1
ATOM 854 C CA . ALA A 1 107 ? -3.211 -31.453 -13.461 1 80.94 107 ALA A CA 1
ATOM 855 C C . ALA A 1 107 ? -3.18 -32.969 -13.32 1 80.94 107 ALA A C 1
ATOM 857 O O . ALA A 1 107 ? -4.039 -33.656 -13.867 1 80.94 107 ALA A O 1
ATOM 858 N N . SER A 1 108 ? -2.221 -33.5 -12.602 1 71.88 108 SER A N 1
ATOM 859 C CA . SER A 1 108 ? -2.104 -34.938 -12.484 1 71.88 108 SER A CA 1
ATOM 860 C C . SER A 1 108 ? -2.932 -35.469 -11.32 1 71.88 108 SER A C 1
ATOM 862 O O . SER A 1 108 ? -3.096 -36.688 -11.164 1 71.88 108 SER A O 1
ATOM 864 N N . MET B 1 1 ? -17.844 18.016 -9.461 1 78.38 1 MET B N 1
ATOM 865 C CA . MET B 1 1 ? -16.5 18.516 -9.203 1 78.38 1 MET B CA 1
ATOM 866 C C . MET B 1 1 ? -15.445 17.547 -9.719 1 78.38 1 MET B C 1
ATOM 868 O O . MET B 1 1 ? -15.609 16.328 -9.602 1 78.38 1 MET B O 1
ATOM 872 N N . ASP B 1 2 ? -14.516 18.109 -10.508 1 92.25 2 ASP B N 1
ATOM 873 C CA . ASP B 1 2 ? -13.461 17.281 -11.078 1 92.25 2 ASP B CA 1
ATOM 874 C C . ASP B 1 2 ? -12.453 16.859 -10.008 1 92.25 2 ASP B C 1
ATOM 876 O O . ASP B 1 2 ? -12.312 17.531 -8.984 1 92.25 2 ASP B O 1
ATOM 880 N N . VAL B 1 3 ? -11.93 15.75 -10.055 1 95.19 3 VAL B N 1
ATOM 881 C CA . VAL B 1 3 ? -11.031 15.172 -9.062 1 95.19 3 VAL B CA 1
ATOM 882 C C . VAL B 1 3 ? -9.914 16.156 -8.734 1 95.19 3 VAL B C 1
ATOM 884 O O . VAL B 1 3 ? -9.492 16.266 -7.582 1 95.19 3 VAL B O 1
ATOM 887 N N . MET B 1 4 ? -9.438 16.922 -9.664 1 95.5 4 MET B N 1
ATOM 888 C CA . MET B 1 4 ? -8.383 17.906 -9.43 1 95.5 4 MET B CA 1
ATOM 889 C C . MET B 1 4 ? -8.867 19.016 -8.516 1 95.5 4 MET B C 1
ATOM 891 O O . MET B 1 4 ? -8.117 19.516 -7.672 1 95.5 4 MET B O 1
ATOM 895 N N . ASP B 1 5 ? -10.055 19.406 -8.695 1 96.56 5 ASP B N 1
ATOM 896 C CA . ASP B 1 5 ? -10.656 20.422 -7.844 1 96.56 5 ASP B CA 1
ATOM 897 C C . ASP B 1 5 ? -10.828 19.906 -6.414 1 96.56 5 ASP B C 1
ATOM 899 O O . ASP B 1 5 ? -10.617 20.656 -5.453 1 96.56 5 ASP B O 1
ATOM 903 N N . ARG B 1 6 ? -11.258 18.703 -6.312 1 96.75 6 ARG B N 1
ATOM 904 C CA . ARG B 1 6 ? -11.414 18.094 -4.992 1 96.75 6 ARG B CA 1
ATOM 905 C C . ARG B 1 6 ? -10.078 18.047 -4.25 1 96.75 6 ARG B C 1
ATOM 907 O O . ARG B 1 6 ? -10.016 18.375 -3.061 1 96.75 6 ARG B O 1
ATOM 914 N N . ILE B 1 7 ? -9.055 17.609 -4.957 1 97.81 7 ILE B N 1
ATOM 915 C CA . ILE B 1 7 ? -7.719 17.531 -4.379 1 97.81 7 ILE B CA 1
ATOM 916 C C . ILE B 1 7 ? -7.27 18.922 -3.945 1 97.81 7 ILE B C 1
ATOM 918 O O . ILE B 1 7 ? -6.793 19.109 -2.824 1 97.81 7 ILE B O 1
ATOM 922 N N . ARG B 1 8 ? -7.43 19.922 -4.809 1 97.38 8 ARG B N 1
ATOM 923 C CA . ARG B 1 8 ? -7.062 21.312 -4.504 1 97.38 8 ARG B CA 1
ATOM 924 C C . ARG B 1 8 ? -7.785 21.797 -3.256 1 97.38 8 ARG B C 1
ATOM 926 O O . ARG B 1 8 ? -7.176 22.438 -2.391 1 97.38 8 ARG B O 1
ATOM 933 N N . GLN B 1 9 ? -9.039 21.547 -3.184 1 97.62 9 GLN B N 1
ATOM 934 C CA . GLN B 1 9 ? -9.836 21.953 -2.033 1 97.62 9 GLN B CA 1
ATOM 935 C C . GLN B 1 9 ? -9.305 21.344 -0.744 1 97.62 9 GLN B C 1
ATOM 937 O O . GLN B 1 9 ? -9.195 22.016 0.28 1 97.62 9 GLN B O 1
ATOM 942 N N . GLN B 1 10 ? -9.016 20.047 -0.776 1 97.38 10 GLN B N 1
ATOM 943 C CA . GLN B 1 10 ? -8.484 19.359 0.398 1 97.38 10 GLN B CA 1
ATOM 944 C C . GLN B 1 10 ? -7.16 19.969 0.843 1 97.38 10 GLN B C 1
ATOM 946 O O . GLN B 1 10 ? -6.918 20.125 2.041 1 97.38 10 GLN B O 1
ATOM 951 N N . VAL B 1 11 ? -6.324 20.312 -0.105 1 98 11 VAL B N 1
ATOM 952 C CA . VAL B 1 11 ? -5.004 20.875 0.162 1 98 11 VAL B CA 1
ATOM 953 C C . VAL B 1 11 ? -5.141 22.297 0.71 1 98 11 VAL B C 1
ATOM 955 O O . VAL B 1 11 ? -4.445 22.672 1.658 1 98 11 VAL B O 1
ATOM 958 N N . GLU B 1 12 ? -6.098 23.031 0.161 1 96.94 12 GLU B N 1
ATOM 959 C CA . GLU B 1 12 ? -6.223 24.438 0.502 1 96.94 12 GLU B CA 1
ATOM 960 C C . GLU B 1 12 ? -7.016 24.625 1.792 1 96.94 12 GLU B C 1
ATOM 962 O O . GLU B 1 12 ? -6.781 25.578 2.541 1 96.94 12 GLU B O 1
ATOM 967 N N . GLU B 1 13 ? -7.895 23.75 2.082 1 97.31 13 GLU B N 1
ATOM 968 C CA . GLU B 1 13 ? -8.812 23.938 3.203 1 97.31 13 GLU B CA 1
ATOM 969 C C . GLU B 1 13 ? -8.211 23.406 4.504 1 97.31 13 GLU B C 1
ATOM 971 O O . GLU B 1 13 ? -8.734 23.688 5.586 1 97.31 13 GLU B O 1
ATOM 976 N N . ASN B 1 14 ? -7.164 22.656 4.398 1 98.31 14 ASN B N 1
ATOM 977 C CA . ASN B 1 14 ? -6.551 22.062 5.586 1 98.31 14 ASN B CA 1
ATOM 978 C C . ASN B 1 14 ? -5.125 22.562 5.785 1 98.31 14 ASN B C 1
ATOM 980 O O . ASN B 1 14 ? -4.293 22.469 4.879 1 98.31 14 ASN B O 1
ATOM 984 N N . PRO B 1 15 ? -4.824 23.109 6.977 1 98.5 15 PRO B N 1
ATOM 985 C CA . PRO B 1 15 ? -3.447 23.547 7.227 1 98.5 15 PRO B CA 1
ATOM 986 C C . PRO B 1 15 ? -2.426 22.438 6.992 1 98.5 15 PRO B C 1
ATOM 988 O O . PRO B 1 15 ? -1.315 22.703 6.523 1 98.5 15 PRO B O 1
ATOM 991 N N . VAL B 1 16 ? -2.793 21.266 7.387 1 98.81 16 VAL B N 1
ATOM 992 C CA . VAL B 1 16 ? -1.984 20.062 7.195 1 98.81 16 VAL B CA 1
ATOM 993 C C . VAL B 1 16 ? -2.867 18.922 6.711 1 98.81 16 VAL B C 1
ATOM 995 O O . VAL B 1 16 ? -3.906 18.625 7.309 1 98.81 16 VAL B O 1
ATOM 998 N N . VAL B 1 17 ? -2.521 18.312 5.598 1 98.88 17 VAL B N 1
ATOM 999 C CA . VAL B 1 17 ? -3.268 17.156 5.098 1 98.88 17 VAL B CA 1
ATOM 1000 C C . VAL B 1 17 ? -2.301 16.109 4.555 1 98.88 17 VAL B C 1
ATOM 1002 O O . VAL B 1 17 ? -1.303 16.453 3.914 1 98.88 17 VAL B O 1
ATOM 1005 N N . ILE B 1 18 ? -2.488 14.867 4.832 1 98.94 18 ILE B N 1
ATOM 1006 C CA . ILE B 1 18 ? -1.722 13.742 4.309 1 98.94 18 ILE B CA 1
ATOM 1007 C C . ILE B 1 18 ? -2.611 12.883 3.412 1 98.94 18 ILE B C 1
ATOM 1009 O O . ILE B 1 18 ? -3.721 12.508 3.801 1 98.94 18 ILE B O 1
ATOM 1013 N N . PHE B 1 19 ? -2.236 12.656 2.158 1 98.88 19 PHE B N 1
ATOM 1014 C CA . PHE B 1 19 ? -2.789 11.625 1.291 1 98.88 19 PHE B CA 1
ATOM 1015 C C . PHE B 1 19 ? -2.037 10.312 1.471 1 98.88 19 PHE B C 1
ATOM 1017 O O . PHE B 1 19 ? -0.849 10.219 1.158 1 98.88 19 PHE B O 1
ATOM 1024 N N . MET B 1 20 ? -2.695 9.242 1.967 1 98.75 20 MET B N 1
ATOM 1025 C CA . MET B 1 20 ? -1.981 8.055 2.434 1 98.75 20 MET B CA 1
ATOM 1026 C C . MET B 1 20 ? -2.756 6.785 2.096 1 98.75 20 MET B C 1
A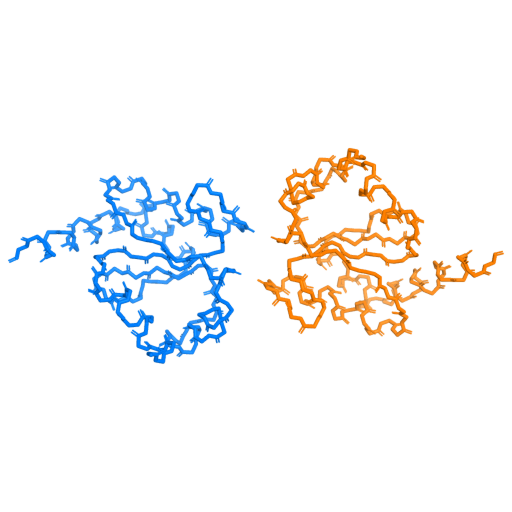TOM 1028 O O . MET B 1 20 ? -3.93 6.848 1.73 1 98.75 20 MET B O 1
ATOM 1032 N N . LYS B 1 21 ? -2.098 5.719 2.102 1 98.19 21 LYS B N 1
ATOM 1033 C CA . LYS B 1 21 ? -2.762 4.422 1.979 1 98.19 21 LYS B CA 1
ATOM 1034 C C . LYS B 1 21 ? -3.305 3.953 3.324 1 98.19 21 LYS B C 1
ATOM 1036 O O . LYS B 1 21 ? -2.535 3.609 4.223 1 98.19 21 LYS B O 1
ATOM 1041 N N . GLY B 1 22 ? -4.637 3.893 3.428 1 97.62 22 GLY B N 1
ATOM 1042 C CA . GLY B 1 22 ? -5.262 3.678 4.723 1 97.62 22 GLY B CA 1
ATOM 1043 C C . GLY B 1 22 ? -5.531 4.969 5.477 1 97.62 22 GLY B C 1
ATOM 1044 O O . GLY B 1 22 ? -5.695 6.027 4.867 1 97.62 22 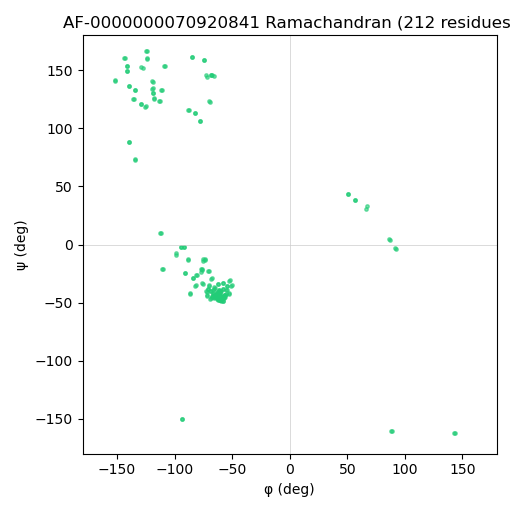GLY B O 1
ATOM 1045 N N . THR B 1 23 ? -5.711 4.848 6.781 1 98.12 23 THR B N 1
ATOM 1046 C CA . THR B 1 23 ? -5.973 5.973 7.672 1 98.12 23 THR B CA 1
ATOM 1047 C C . THR B 1 23 ? -4.941 6.027 8.789 1 98.12 23 THR B C 1
ATOM 1049 O O . THR B 1 23 ? -4.199 5.066 9.008 1 98.12 23 THR B O 1
ATOM 1052 N N . PRO B 1 24 ? -4.82 7.211 9.414 1 98.38 24 PRO B N 1
ATOM 1053 C CA . PRO B 1 24 ? -3.898 7.277 10.547 1 98.38 24 PRO B CA 1
ATOM 1054 C C . PRO B 1 24 ? -4.176 6.195 11.594 1 98.38 24 PRO B C 1
ATOM 1056 O O . PRO B 1 24 ? -3.252 5.719 12.25 1 98.38 24 PRO B O 1
ATOM 1059 N N . GLN B 1 25 ? -5.418 5.801 11.734 1 96.94 25 GLN B N 1
ATOM 1060 C CA . GLN B 1 25 ? -5.801 4.785 12.711 1 96.94 25 GLN B CA 1
ATOM 1061 C C . GLN B 1 25 ? -5.543 3.381 12.18 1 96.94 25 GLN B C 1
ATOM 1063 O O . GLN B 1 25 ? -5.262 2.459 12.945 1 96.94 25 GLN B O 1
ATOM 1068 N N . PHE B 1 26 ? -5.723 3.168 10.906 1 96.25 26 PHE B N 1
ATOM 1069 C CA . PHE B 1 26 ? -5.531 1.87 10.266 1 96.25 26 PHE B CA 1
ATOM 1070 C C . PHE B 1 26 ? -4.742 2.014 8.969 1 96.25 26 PHE B C 1
ATOM 1072 O O . PHE B 1 26 ? -5.281 1.798 7.883 1 96.25 26 PHE B O 1
ATOM 1079 N N . PRO B 1 27 ? -3.445 2.273 9.07 1 97.44 27 PRO B N 1
ATOM 1080 C CA . PRO B 1 27 ? -2.641 2.396 7.852 1 97.44 27 PRO B CA 1
ATOM 1081 C C . PRO B 1 27 ? -2.48 1.069 7.113 1 97.44 27 PRO B C 1
ATOM 1083 O O . PRO B 1 27 ? -2.373 0.016 7.746 1 97.44 27 PRO B O 1
ATOM 1086 N N . MET B 1 28 ? -2.434 1.106 5.816 1 96.38 28 MET B N 1
ATOM 1087 C CA . MET B 1 28 ? -2.359 -0.096 4.992 1 96.38 28 MET B CA 1
ATOM 1088 C C . MET B 1 28 ? -1.008 -0.194 4.293 1 96.38 28 MET B C 1
ATOM 1090 O O . MET B 1 28 ? -0.821 -1.028 3.406 1 96.38 28 MET B O 1
ATOM 1094 N N . CYS B 1 29 ? -0.04 0.619 4.633 1 96.94 29 CYS B N 1
ATOM 1095 C CA . CYS B 1 29 ? 1.329 0.67 4.129 1 96.94 29 CYS B CA 1
ATOM 1096 C C . CYS B 1 29 ? 2.275 1.23 5.184 1 96.94 29 CYS B C 1
ATOM 1098 O O . CYS B 1 29 ? 1.926 2.168 5.902 1 96.94 29 CYS B O 1
ATOM 1100 N N . GLY B 1 30 ? 3.432 0.675 5.262 1 95.56 30 GLY B N 1
ATOM 1101 C CA . GLY B 1 30 ? 4.398 1.095 6.262 1 95.56 30 GLY B CA 1
ATOM 1102 C C . GLY B 1 30 ? 4.816 2.545 6.117 1 95.56 30 GLY B C 1
ATOM 1103 O O . GLY B 1 30 ? 4.973 3.256 7.113 1 95.56 30 GLY B O 1
ATOM 1104 N N . PHE B 1 31 ? 5.035 2.99 4.898 1 97.25 31 PHE B N 1
ATOM 1105 C CA . PHE B 1 31 ? 5.406 4.379 4.648 1 97.25 31 PHE B CA 1
ATOM 1106 C C . PHE B 1 31 ? 4.316 5.324 5.141 1 97.25 31 PHE B C 1
ATOM 1108 O O . PHE B 1 31 ? 4.613 6.336 5.781 1 97.25 31 PHE B O 1
ATOM 1115 N N . SER B 1 32 ? 3.115 5.035 4.848 1 98.62 32 SER B N 1
ATOM 1116 C CA . SER B 1 32 ? 1.984 5.832 5.309 1 98.62 32 SER B CA 1
ATOM 1117 C C . SER B 1 32 ? 1.896 5.84 6.832 1 98.62 32 SER B C 1
ATOM 1119 O O . SER B 1 32 ? 1.652 6.887 7.441 1 98.62 32 SER B O 1
ATOM 1121 N N . SER B 1 33 ? 2.102 4.703 7.43 1 98.44 33 SER B N 1
ATOM 1122 C CA . SER B 1 33 ? 2.057 4.586 8.883 1 98.44 33 SER B CA 1
ATOM 1123 C C . SER B 1 33 ? 3.094 5.492 9.547 1 98.44 33 SER B C 1
ATOM 1125 O O . SER B 1 33 ? 2.77 6.254 10.453 1 98.44 33 SER B O 1
ATOM 1127 N N . ARG B 1 34 ? 4.289 5.457 9.062 1 98.44 34 ARG B N 1
ATOM 1128 C CA . ARG B 1 34 ? 5.379 6.215 9.664 1 98.44 34 ARG B CA 1
ATOM 1129 C C . ARG B 1 34 ? 5.168 7.715 9.492 1 98.44 34 ARG B C 1
ATOM 1131 O O . ARG B 1 34 ? 5.383 8.492 10.422 1 98.44 34 ARG B O 1
ATOM 1138 N N . ALA B 1 35 ? 4.777 8.109 8.297 1 98.81 35 ALA B N 1
ATOM 1139 C CA . ALA B 1 35 ? 4.523 9.523 8.039 1 98.81 35 ALA B CA 1
ATOM 1140 C C . ALA B 1 35 ? 3.4 10.055 8.93 1 98.81 35 ALA B C 1
ATOM 1142 O O . ALA B 1 35 ? 3.521 11.125 9.523 1 98.81 35 ALA B O 1
ATOM 1143 N N . ALA B 1 36 ? 2.307 9.32 9.031 1 98.88 36 ALA B N 1
ATOM 1144 C CA . ALA B 1 36 ? 1.183 9.727 9.875 1 98.88 36 ALA B CA 1
ATOM 1145 C C . ALA B 1 36 ? 1.601 9.828 11.336 1 98.88 36 ALA B C 1
ATOM 1147 O O . ALA B 1 36 ? 1.171 10.742 12.047 1 98.88 36 ALA B O 1
ATOM 1148 N N . GLU B 1 37 ? 2.391 8.914 11.773 1 98.75 37 GLU B N 1
ATOM 1149 C CA . GLU B 1 37 ? 2.865 8.93 13.148 1 98.75 37 GLU B CA 1
ATOM 1150 C C . GLU B 1 37 ? 3.699 10.18 13.43 1 98.75 37 GLU B C 1
ATOM 1152 O O . GLU B 1 37 ? 3.576 10.789 14.492 1 98.75 37 GLU B O 1
ATOM 1157 N N . ALA B 1 38 ? 4.586 10.477 12.523 1 98.75 38 ALA B N 1
ATOM 1158 C CA . ALA B 1 38 ? 5.383 11.695 12.664 1 98.75 38 ALA B CA 1
ATOM 1159 C C . ALA B 1 38 ? 4.492 12.922 12.797 1 98.75 38 ALA B C 1
ATOM 1161 O O . ALA B 1 38 ? 4.742 13.789 13.641 1 98.75 38 ALA B O 1
ATOM 1162 N N . LEU B 1 39 ? 3.453 13.016 11.953 1 98.81 39 LEU B N 1
ATOM 1163 C CA . LEU B 1 39 ? 2.521 14.141 12.023 1 98.81 39 LEU B CA 1
ATOM 1164 C C . LEU B 1 39 ? 1.791 14.156 13.359 1 98.81 39 LEU B C 1
ATOM 1166 O O . LEU B 1 39 ? 1.597 15.227 13.945 1 98.81 39 LEU B O 1
ATOM 1170 N N . LYS B 1 40 ? 1.386 13.008 13.844 1 98.62 40 LYS B N 1
ATOM 1171 C CA . LYS B 1 40 ? 0.721 12.898 15.133 1 98.62 40 LYS B CA 1
ATOM 1172 C C . LYS B 1 40 ? 1.6 13.445 16.25 1 98.62 40 LYS B C 1
ATOM 1174 O O . LYS B 1 40 ? 1.104 14.102 17.172 1 98.62 40 LYS B O 1
ATOM 1179 N N . ARG B 1 41 ? 2.83 13.195 16.141 1 98.31 41 ARG B N 1
ATOM 1180 C CA . ARG B 1 41 ? 3.779 13.578 17.172 1 98.31 41 ARG B CA 1
ATOM 1181 C C . ARG B 1 41 ? 4.031 15.086 17.172 1 98.31 41 ARG B C 1
ATOM 1183 O O . ARG B 1 41 ? 4.645 15.625 18.094 1 98.31 41 ARG B O 1
ATOM 1190 N N . CYS B 1 42 ? 3.631 15.75 16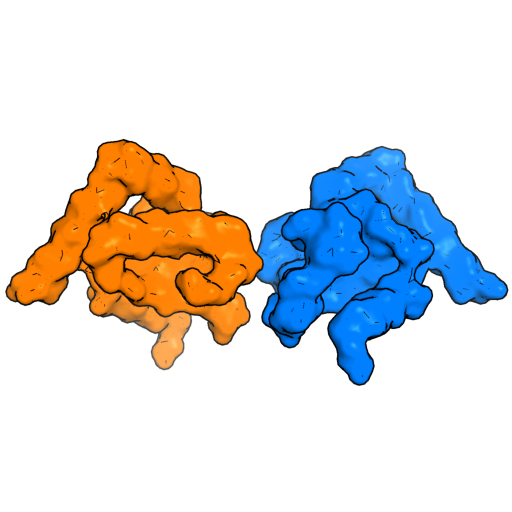.188 1 98 42 CYS B N 1
ATOM 1191 C CA . CYS B 1 42 ? 3.701 17.203 16.156 1 98 42 CYS B CA 1
ATOM 1192 C C . CYS B 1 42 ? 2.619 17.828 17.031 1 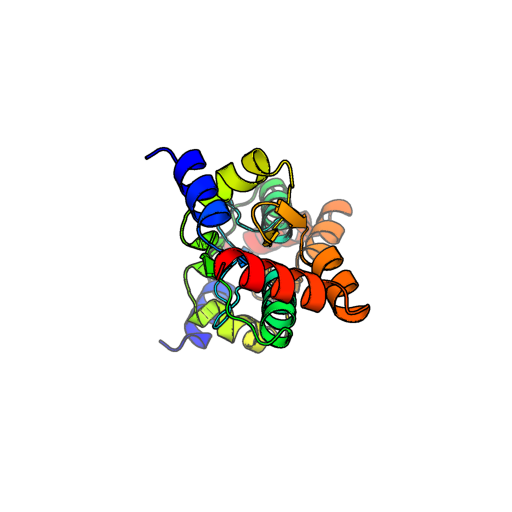98 42 CYS B C 1
ATOM 1194 O O . CYS B 1 42 ? 2.617 19.031 17.266 1 98 42 CYS B O 1
ATOM 1196 N N . GLU B 1 43 ? 1.619 17 17.469 1 97 43 GLU B N 1
ATOM 1197 C CA . GLU B 1 43 ? 0.629 17.375 18.469 1 97 43 GLU B CA 1
ATOM 1198 C C . GLU B 1 43 ? -0.297 18.469 17.969 1 97 43 GLU B C 1
ATOM 1200 O O . GLU B 1 43 ? -0.627 19.406 18.703 1 97 43 GLU B O 1
ATOM 1205 N N . ARG B 1 44 ? -0.544 18.5 16.719 1 97.5 44 ARG B N 1
ATOM 1206 C CA . ARG B 1 44 ? -1.562 19.312 16.062 1 97.5 44 ARG B CA 1
ATOM 1207 C C . ARG B 1 44 ? -2.455 18.453 15.172 1 97.5 44 ARG B C 1
ATOM 1209 O O . ARG B 1 44 ? -2.037 17.391 14.695 1 97.5 44 ARG B O 1
ATOM 1216 N N . GLU B 1 45 ? -3.65 18.906 15.008 1 97.44 45 GLU B N 1
ATOM 1217 C CA . GLU B 1 45 ? -4.578 18.188 14.148 1 97.44 45 GLU B CA 1
ATOM 1218 C C . GLU B 1 45 ? -4.121 18.219 12.688 1 97.44 45 GLU B C 1
ATOM 1220 O O . GLU B 1 45 ? -3.535 19.203 12.242 1 97.44 45 GLU B O 1
ATOM 1225 N N . PHE B 1 46 ? -4.352 17.203 12.031 1 98.81 46 PHE B N 1
ATOM 1226 C CA . PHE B 1 46 ? -4.148 17.156 10.586 1 98.81 46 PHE B CA 1
ATOM 1227 C C . PHE B 1 46 ? -5.258 16.359 9.906 1 98.81 46 PHE B C 1
ATOM 1229 O O . PHE B 1 46 ? -5.824 15.445 10.508 1 98.81 46 PHE B O 1
ATOM 1236 N N . ALA B 1 47 ? -5.586 16.719 8.688 1 98.75 47 ALA B N 1
ATOM 1237 C CA . ALA B 1 47 ? -6.551 15.984 7.867 1 98.75 47 ALA B CA 1
ATOM 1238 C C . ALA B 1 47 ? -5.879 14.836 7.129 1 98.75 47 ALA B C 1
ATOM 1240 O O . ALA B 1 47 ? -4.648 14.773 7.043 1 98.75 47 ALA B O 1
ATOM 1241 N N . TYR B 1 48 ? -6.66 13.914 6.676 1 98.81 48 TYR B N 1
ATOM 1242 C CA . TYR B 1 48 ? -6.133 12.82 5.863 1 98.81 48 TYR B CA 1
ATOM 1243 C C . TYR B 1 48 ? -7.098 12.461 4.746 1 98.81 48 TYR B C 1
ATOM 1245 O O . TYR B 1 48 ? -8.297 12.727 4.84 1 98.81 48 TYR B O 1
ATOM 1253 N N . VAL B 1 49 ? -6.586 11.938 3.693 1 98.56 49 VAL B N 1
ATOM 1254 C CA . VAL B 1 49 ? -7.328 11.328 2.596 1 98.56 49 VAL B CA 1
ATOM 1255 C C . VAL B 1 49 ? -6.828 9.898 2.365 1 98.56 49 VAL B C 1
ATOM 1257 O O . VAL B 1 49 ? -5.633 9.68 2.148 1 98.56 49 VAL B O 1
ATOM 1260 N N . ASN B 1 50 ? -7.73 8.953 2.523 1 98.44 50 ASN B N 1
ATOM 1261 C CA . ASN B 1 50 ? -7.41 7.574 2.166 1 98.44 50 ASN B CA 1
ATOM 1262 C C . ASN B 1 50 ? -7.477 7.355 0.658 1 98.44 50 ASN B C 1
ATOM 1264 O O . ASN B 1 50 ? -8.562 7.176 0.101 1 98.44 50 ASN B O 1
ATOM 1268 N N . VAL B 1 51 ? -6.332 7.219 -0.004 1 97.75 51 VAL B N 1
ATOM 1269 C CA . VAL B 1 51 ? -6.293 7.188 -1.462 1 97.75 51 VAL B CA 1
ATOM 1270 C C . VAL B 1 51 ? -6.758 5.824 -1.964 1 97.75 51 VAL B C 1
ATOM 1272 O O . VAL B 1 51 ? -7.164 5.688 -3.121 1 97.75 51 VAL B O 1
ATOM 1275 N N . LEU B 1 52 ? -6.691 4.801 -1.108 1 96.88 52 LEU B N 1
ATOM 1276 C CA . LEU B 1 52 ? -7.16 3.473 -1.49 1 96.88 52 LEU B CA 1
ATOM 1277 C C . LEU B 1 52 ? -8.68 3.443 -1.605 1 96.88 52 LEU B C 1
ATOM 1279 O O . LEU B 1 52 ? -9.242 2.584 -2.291 1 96.88 52 LEU B O 1
ATOM 1283 N N . ALA B 1 53 ? -9.383 4.32 -0.965 1 95.5 53 ALA B N 1
ATOM 1284 C CA . ALA B 1 53 ? -10.844 4.383 -0.975 1 95.5 53 ALA B CA 1
ATOM 1285 C C . ALA B 1 53 ? -11.344 5.305 -2.084 1 95.5 53 ALA B C 1
ATOM 1287 O O . ALA B 1 53 ? -12.555 5.441 -2.285 1 95.5 53 ALA B O 1
ATOM 1288 N N . ASP B 1 54 ? -10.422 5.883 -2.773 1 94.62 54 ASP B N 1
ATOM 1289 C CA . ASP B 1 54 ? -10.75 6.836 -3.83 1 94.62 54 ASP B CA 1
ATOM 1290 C C . ASP B 1 54 ? -9.844 6.645 -5.043 1 94.62 54 ASP B C 1
ATOM 1292 O O . ASP B 1 54 ? -8.867 7.379 -5.219 1 94.62 54 ASP B O 1
ATOM 1296 N N . PRO B 1 55 ? -10.266 5.758 -5.938 1 93.19 55 PRO B N 1
ATOM 1297 C CA . PRO B 1 55 ? -9.422 5.438 -7.094 1 93.19 55 PRO B CA 1
ATOM 1298 C C . PRO B 1 55 ? -9.078 6.668 -7.934 1 93.19 55 PRO B C 1
ATOM 1300 O O . PRO B 1 55 ? -8.016 6.723 -8.547 1 93.19 55 PRO B O 1
ATOM 1303 N N . GLU B 1 56 ? -10.008 7.637 -7.996 1 95.62 56 GLU B N 1
ATOM 1304 C CA . GLU B 1 56 ? -9.742 8.844 -8.781 1 95.62 56 GLU B CA 1
ATOM 1305 C C . GLU B 1 56 ? -8.609 9.656 -8.172 1 95.62 56 GLU B C 1
ATOM 1307 O O . GLU B 1 56 ? -7.734 10.148 -8.891 1 95.62 56 GLU B O 1
ATOM 1312 N N . VAL B 1 57 ? -8.648 9.797 -6.922 1 96.94 57 VAL B N 1
ATOM 1313 C CA . VAL B 1 57 ? -7.57 10.523 -6.246 1 96.94 57 VAL B CA 1
ATOM 1314 C C . VAL B 1 57 ? -6.262 9.742 -6.391 1 96.94 57 VAL B C 1
ATOM 1316 O O . VAL B 1 57 ? -5.219 10.328 -6.699 1 96.94 57 VAL B O 1
ATOM 1319 N N . PHE B 1 58 ? -6.305 8.445 -6.168 1 96.5 58 PHE B N 1
ATOM 1320 C CA . PHE B 1 58 ? -5.129 7.59 -6.297 1 96.5 58 PHE B CA 1
ATOM 1321 C C . PHE B 1 58 ? -4.465 7.785 -7.656 1 96.5 58 PHE B C 1
ATOM 1323 O O . PHE B 1 58 ? -3.248 7.957 -7.738 1 96.5 58 PHE B O 1
ATOM 1330 N N . GLU B 1 59 ? -5.266 7.879 -8.688 1 95.25 59 GLU B N 1
ATOM 1331 C CA . GLU B 1 59 ? -4.762 7.914 -10.055 1 95.25 59 GLU B CA 1
ATOM 1332 C C . GLU B 1 59 ? -4.285 9.312 -10.43 1 95.25 59 GLU B C 1
ATOM 1334 O O . GLU B 1 59 ? -3.377 9.469 -11.25 1 95.25 59 GLU B O 1
ATOM 1339 N N . ASN B 1 60 ? -4.805 10.359 -9.812 1 96.56 60 ASN B N 1
ATOM 1340 C CA . ASN B 1 60 ? -4.598 11.703 -10.336 1 96.56 60 ASN B CA 1
ATOM 1341 C C . ASN B 1 60 ? -3.678 12.523 -9.438 1 96.56 60 ASN B C 1
ATOM 1343 O O . ASN B 1 60 ? -3.076 13.5 -9.883 1 96.56 60 ASN B O 1
ATOM 1347 N N . LEU B 1 61 ? -3.518 12.18 -8.211 1 97.25 61 LEU B N 1
ATOM 1348 C CA . LEU B 1 61 ? -2.715 12.969 -7.281 1 97.25 61 LEU B CA 1
ATOM 1349 C C . LEU B 1 61 ? -1.26 13.023 -7.734 1 97.25 61 LEU B C 1
ATOM 1351 O O . LEU B 1 61 ? -0.619 14.078 -7.641 1 97.25 61 LEU B O 1
ATOM 1355 N N . PRO B 1 62 ? -0.646 11.883 -8.156 1 95.5 62 PRO B N 1
ATOM 1356 C CA . PRO B 1 62 ? 0.731 11.969 -8.641 1 95.5 62 PRO B CA 1
ATOM 1357 C C . PRO B 1 62 ? 0.9 12.992 -9.758 1 95.5 62 PRO B C 1
ATOM 1359 O O . PRO B 1 62 ? 1.921 13.68 -9.82 1 95.5 62 PRO B O 1
ATOM 1362 N N . ARG B 1 63 ? -0.044 13.133 -10.594 1 93.12 63 ARG B N 1
ATOM 1363 C CA . ARG B 1 63 ? -0.017 14.125 -11.656 1 93.12 63 ARG B CA 1
ATOM 1364 C C . ARG B 1 63 ? -0.203 15.531 -11.094 1 93.12 63 ARG B C 1
ATOM 1366 O O . ARG B 1 63 ? 0.495 16.469 -11.5 1 93.12 63 ARG B O 1
ATOM 1373 N N . PHE B 1 64 ? -1.159 15.695 -10.18 1 95.06 64 PHE B N 1
ATOM 1374 C CA . PHE B 1 64 ? -1.423 16.969 -9.523 1 95.06 64 PHE B CA 1
ATOM 1375 C C . PHE B 1 64 ? -0.163 17.516 -8.852 1 95.06 64 PHE B C 1
ATOM 1377 O O . PHE B 1 64 ? 0.176 18.688 -9.008 1 95.06 64 PHE B O 1
ATOM 1384 N N . ALA B 1 65 ? 0.595 16.672 -8.18 1 94.38 65 ALA B N 1
ATOM 1385 C CA . ALA B 1 65 ? 1.695 17.094 -7.309 1 94.38 65 ALA B CA 1
ATOM 1386 C C . ALA B 1 65 ? 3.035 16.969 -8.031 1 94.38 65 ALA B C 1
ATOM 1388 O O . ALA B 1 65 ? 4.051 17.484 -7.547 1 94.38 65 ALA B O 1
ATOM 1389 N N . ASP B 1 66 ? 2.959 16.375 -9.203 1 95.5 66 ASP B N 1
ATOM 1390 C CA . ASP B 1 66 ? 4.207 16.016 -9.867 1 95.5 66 ASP B CA 1
ATOM 1391 C C . ASP B 1 66 ? 5.133 15.25 -8.922 1 95.5 66 ASP B C 1
ATOM 1393 O O . ASP B 1 66 ? 6.293 15.633 -8.742 1 95.5 66 ASP B O 1
ATOM 1397 N N . TRP B 1 67 ? 4.609 14.359 -8.203 1 95.62 67 TRP B N 1
ATOM 1398 C CA . TRP B 1 67 ? 5.25 13.484 -7.23 1 95.62 67 TRP B CA 1
ATOM 1399 C C . TRP B 1 67 ? 4.766 12.047 -7.398 1 95.62 67 TRP B C 1
ATOM 1401 O O . TRP B 1 67 ? 3.559 11.789 -7.457 1 95.62 67 TRP B O 1
ATOM 1411 N N . PRO B 1 68 ? 5.555 11.07 -7.426 1 93.31 68 PRO B N 1
ATOM 1412 C CA . PRO B 1 68 ? 5.168 9.766 -7.969 1 93.31 68 PRO B CA 1
ATOM 1413 C C . PRO B 1 68 ? 4.578 8.836 -6.91 1 93.31 68 PRO B C 1
ATOM 1415 O O . PRO B 1 68 ? 3.861 7.887 -7.246 1 93.31 68 PRO B O 1
ATOM 1418 N N . THR B 1 69 ? 4.926 9.047 -5.617 1 94.31 69 THR B N 1
ATOM 1419 C CA . THR B 1 69 ? 4.613 7.992 -4.66 1 94.31 69 THR B CA 1
ATOM 1420 C C . THR B 1 69 ? 3.775 8.539 -3.506 1 94.31 69 THR B C 1
ATOM 1422 O O . THR B 1 69 ? 3.469 9.734 -3.465 1 94.31 69 THR B O 1
ATOM 1425 N N . PHE B 1 70 ? 3.229 7.664 -2.754 1 97.81 70 PHE B N 1
ATOM 1426 C CA . PHE B 1 70 ? 2.498 7.926 -1.521 1 97.81 70 PHE B CA 1
ATOM 1427 C C . PHE B 1 70 ? 3.297 7.461 -0.309 1 97.81 70 PHE B C 1
ATOM 1429 O O . PHE B 1 70 ? 4.152 6.582 -0.424 1 97.81 70 PHE B O 1
ATOM 1436 N N . PRO B 1 71 ? 3.061 8.055 0.759 1 98.56 71 PRO B N 1
ATOM 1437 C CA . PRO B 1 71 ? 2.152 9.172 1.057 1 98.56 71 PRO B CA 1
ATOM 1438 C C . PRO B 1 71 ? 2.676 10.508 0.546 1 98.56 71 PRO B C 1
ATOM 1440 O O . PRO B 1 71 ? 3.846 10.617 0.167 1 98.56 71 PRO B O 1
ATOM 1443 N N . GLN B 1 72 ? 1.807 11.398 0.391 1 98.81 72 GLN B N 1
ATOM 1444 C CA . GLN B 1 72 ? 2.146 12.789 0.11 1 98.81 72 GLN B CA 1
ATOM 1445 C C . GLN B 1 72 ? 1.628 13.719 1.207 1 98.81 72 GLN B C 1
ATOM 1447 O O . GLN B 1 72 ? 0.458 13.641 1.59 1 98.81 72 GLN B O 1
ATOM 1452 N N . ILE B 1 73 ? 2.492 14.594 1.725 1 98.88 73 ILE B N 1
ATOM 1453 C CA . ILE B 1 73 ? 2.137 15.5 2.809 1 98.88 73 ILE B CA 1
ATOM 1454 C C . ILE B 1 73 ? 2.111 16.938 2.291 1 98.88 73 ILE B C 1
ATOM 1456 O O . ILE B 1 73 ? 3.033 17.375 1.595 1 98.88 73 ILE B O 1
ATOM 1460 N N . TYR B 1 74 ? 1.117 17.625 2.605 1 98.81 74 TYR B N 1
ATOM 1461 C CA . TYR B 1 74 ? 0.958 19.047 2.285 1 98.81 74 TYR B CA 1
ATOM 1462 C C . TYR B 1 74 ? 0.831 19.875 3.553 1 98.81 74 TYR B C 1
ATOM 1464 O O . TYR B 1 74 ? 0.093 19.516 4.473 1 98.81 74 TYR B O 1
ATOM 1472 N N . ILE B 1 75 ? 1.503 20.953 3.637 1 98.75 75 ILE B N 1
ATOM 1473 C CA . ILE B 1 75 ? 1.43 21.922 4.734 1 98.75 75 ILE B CA 1
ATOM 1474 C C . ILE B 1 75 ? 1.228 23.328 4.176 1 98.75 75 ILE B C 1
ATOM 1476 O O . ILE B 1 75 ? 2.002 23.781 3.334 1 98.75 75 ILE B O 1
ATOM 1480 N N . ASP B 1 76 ? 0.151 23.906 4.586 1 97.88 76 ASP B N 1
ATOM 1481 C CA . ASP B 1 76 ? -0.184 25.25 4.148 1 97.88 76 ASP B CA 1
ATOM 1482 C C . ASP B 1 76 ? -0.245 25.344 2.623 1 97.88 76 ASP B C 1
ATOM 1484 O O . ASP B 1 76 ? 0.329 26.25 2.023 1 97.88 76 ASP B O 1
ATOM 1488 N N . GLY B 1 77 ? -0.771 24.297 2.033 1 97.56 77 GLY B N 1
ATOM 1489 C CA . GLY B 1 77 ? -1.064 24.281 0.609 1 97.56 77 GLY B CA 1
ATOM 1490 C C . GLY B 1 77 ? 0.118 23.859 -0.242 1 97.56 77 GLY B C 1
ATOM 1491 O O . GLY B 1 77 ? 0.022 23.828 -1.471 1 97.56 77 GLY B O 1
ATOM 1492 N N . GLU B 1 78 ? 1.238 23.469 0.411 1 97.31 78 GLU B N 1
ATOM 1493 C CA . GLU B 1 78 ? 2.449 23.125 -0.327 1 97.31 78 GLU B CA 1
ATOM 1494 C C . GLU B 1 78 ? 2.855 21.688 -0.065 1 97.31 78 GLU B C 1
ATOM 1496 O O . GLU B 1 78 ? 2.787 21.203 1.07 1 97.31 78 GLU B O 1
ATOM 1501 N N . LEU B 1 79 ? 3.312 21.016 -1.128 1 98.56 79 LEU B N 1
ATOM 1502 C CA . LEU B 1 79 ? 3.828 19.656 -0.984 1 98.56 79 LEU B CA 1
ATOM 1503 C C . LEU B 1 79 ? 5.156 19.656 -0.233 1 98.56 79 LEU B C 1
ATOM 1505 O O . LEU B 1 79 ? 6.109 20.312 -0.648 1 98.56 79 LEU B O 1
ATOM 1509 N N . VAL B 1 80 ? 5.184 18.922 0.828 1 98 80 VAL B N 1
ATOM 1510 C CA . VAL B 1 80 ? 6.406 18.734 1.601 1 98 80 VAL B CA 1
ATOM 1511 C C . VAL B 1 80 ? 7.207 17.578 1.025 1 98 80 VAL B C 1
ATOM 1513 O O . VAL B 1 80 ? 8.43 17.641 0.925 1 98 80 VAL B O 1
ATOM 1516 N N . GLY B 1 81 ? 6.449 16.531 0.68 1 97.94 81 GLY B N 1
ATOM 1517 C CA . GLY B 1 81 ? 7.074 15.328 0.151 1 97.94 81 GLY B CA 1
ATOM 1518 C C . GLY B 1 81 ? 6.402 14.055 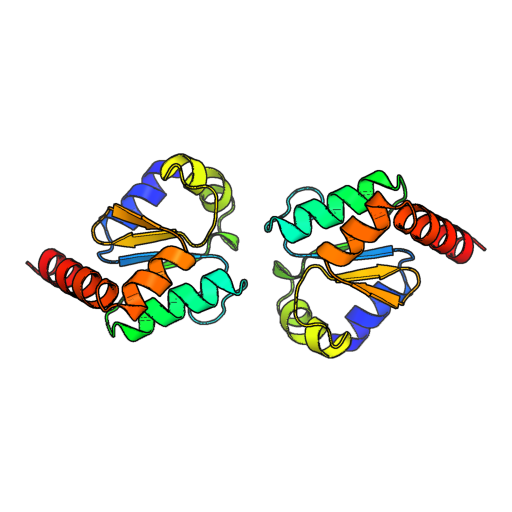0.628 1 97.94 81 GLY B C 1
ATOM 1519 O O . GLY B 1 81 ? 5.238 14.07 1.031 1 97.94 81 GLY B O 1
ATOM 1520 N N . GLY B 1 82 ? 7.164 13.016 0.462 1 98.12 82 GLY B N 1
ATOM 1521 C CA . GLY B 1 82 ? 6.688 11.719 0.914 1 98.12 82 GLY B CA 1
ATOM 1522 C C . GLY B 1 82 ? 7.133 11.375 2.322 1 98.12 82 GLY B C 1
ATOM 1523 O O . GLY B 1 82 ? 7.34 12.266 3.148 1 98.12 82 GLY B O 1
ATOM 1524 N N . CYS B 1 83 ? 7.285 10.086 2.57 1 98.5 83 CYS B N 1
ATOM 1525 C CA . CYS B 1 83 ? 7.602 9.586 3.902 1 98.5 83 CYS B CA 1
ATOM 1526 C C . CYS B 1 83 ? 9.016 9.984 4.312 1 98.5 83 CYS B C 1
ATOM 1528 O O . CYS B 1 83 ? 9.219 10.539 5.395 1 98.5 83 CYS B O 1
ATOM 1530 N N . ASP B 1 84 ? 9.992 9.805 3.42 1 98.12 84 ASP B N 1
ATOM 1531 C CA . ASP B 1 84 ? 11.398 10.031 3.762 1 98.12 84 ASP B CA 1
ATOM 1532 C C . ASP B 1 84 ? 11.633 11.492 4.148 1 98.12 84 ASP B C 1
ATOM 1534 O O . ASP B 1 84 ? 12.273 11.773 5.164 1 98.12 84 ASP B O 1
ATOM 1538 N N . ILE B 1 85 ? 11.148 12.375 3.391 1 98.31 85 ILE B N 1
ATOM 1539 C CA . ILE B 1 85 ? 11.344 13.797 3.654 1 98.31 85 ILE B CA 1
ATOM 1540 C C . ILE B 1 85 ? 10.641 14.18 4.949 1 98.31 85 ILE B C 1
ATOM 1542 O O . ILE B 1 85 ? 11.195 14.906 5.777 1 98.31 85 ILE B O 1
ATOM 1546 N N . THR B 1 86 ? 9.43 13.719 5.113 1 98.69 86 THR B N 1
ATOM 1547 C CA . THR B 1 86 ? 8.664 14 6.32 1 98.69 86 THR B CA 1
ATOM 1548 C C . THR B 1 86 ? 9.422 13.547 7.566 1 98.69 86 THR B C 1
ATOM 1550 O O . THR B 1 86 ? 9.508 14.281 8.547 1 98.69 86 THR B O 1
ATOM 1553 N N . LEU B 1 87 ? 10 12.375 7.508 1 98.69 87 LEU B N 1
ATOM 1554 C CA . LEU B 1 87 ? 10.719 11.828 8.656 1 98.69 87 LEU B CA 1
ATOM 1555 C C . LEU B 1 87 ? 11.992 12.617 8.922 1 98.69 87 LEU B C 1
ATOM 1557 O O . LEU B 1 87 ? 12.359 12.836 10.078 1 98.69 87 LEU B O 1
ATOM 1561 N N . GLU B 1 88 ? 12.672 13 7.898 1 98.69 88 GLU B N 1
ATOM 1562 C CA . GLU B 1 88 ? 13.859 13.828 8.055 1 98.69 88 GLU B CA 1
ATOM 1563 C C . GLU B 1 88 ? 13.516 15.156 8.734 1 98.69 88 GLU B C 1
ATOM 1565 O O . GLU B 1 88 ? 14.195 15.562 9.672 1 98.69 88 GLU B O 1
ATOM 1570 N N . LEU B 1 89 ? 12.492 15.797 8.258 1 98.75 89 LEU B N 1
ATOM 1571 C CA . LEU B 1 89 ? 12.047 17.062 8.844 1 98.75 89 LEU B CA 1
ATOM 1572 C C . LEU B 1 89 ? 11.641 16.875 10.297 1 98.75 89 LEU B C 1
ATOM 1574 O O . LEU B 1 89 ? 11.898 17.75 11.141 1 98.75 89 LEU B O 1
ATOM 1578 N N . PHE B 1 90 ? 10.984 15.758 10.609 1 98.81 90 PHE B N 1
ATOM 1579 C CA . PHE B 1 90 ? 10.578 15.477 11.984 1 98.81 90 PHE B CA 1
ATOM 1580 C C . PHE B 1 90 ? 11.789 15.336 12.891 1 98.81 90 PHE B C 1
ATOM 1582 O O . PHE B 1 90 ? 11.828 15.922 13.977 1 98.81 90 PHE B O 1
ATOM 1589 N N . GLU B 1 91 ? 12.758 14.57 12.43 1 98.31 91 GLU B N 1
ATOM 1590 C CA . GLU B 1 91 ? 13.961 14.289 13.211 1 98.31 91 GLU B CA 1
ATOM 1591 C C . GLU B 1 91 ? 14.742 15.57 13.5 1 98.31 91 GLU B C 1
ATOM 1593 O O . GLU B 1 91 ? 15.32 15.719 14.586 1 98.31 91 GLU B O 1
ATOM 1598 N N . ASN B 1 92 ? 14.727 16.469 12.625 1 98.06 92 ASN B N 1
ATOM 1599 C CA . ASN B 1 92 ? 15.516 17.672 12.82 1 98.06 92 ASN B CA 1
ATOM 1600 C C . ASN B 1 92 ? 14.688 18.797 13.445 1 98.06 92 ASN B C 1
ATOM 1602 O O . ASN B 1 92 ? 15.172 19.922 13.602 1 98.06 92 ASN B O 1
ATOM 1606 N N . GLY B 1 93 ? 13.414 18.516 13.656 1 98.12 93 GLY B N 1
ATOM 1607 C CA . GLY B 1 93 ? 12.555 19.438 14.383 1 98.12 93 GLY B CA 1
ATOM 1608 C C . GLY B 1 93 ? 11.828 20.406 13.484 1 98.12 93 GLY B C 1
ATOM 1609 O O . GLY B 1 93 ? 10.969 21.172 13.945 1 98.12 93 GLY B O 1
ATOM 1610 N N . GLU B 1 94 ? 12.078 20.375 12.25 1 98.62 94 GLU B N 1
ATOM 1611 C CA . GLU B 1 94 ? 11.516 21.344 11.312 1 98.62 94 GLU B CA 1
ATOM 1612 C C . GLU B 1 94 ? 10.047 21.047 11.023 1 98.62 94 GLU B C 1
ATOM 1614 O O . GLU B 1 94 ? 9.258 21.969 10.789 1 98.62 94 GLU B O 1
ATOM 1619 N N . LEU B 1 95 ? 9.648 19.828 11 1 98.75 95 LEU B N 1
ATOM 1620 C CA . LEU B 1 95 ? 8.258 19.469 10.719 1 98.75 95 LEU B CA 1
ATOM 1621 C C . LEU B 1 95 ? 7.316 20.125 11.719 1 98.75 95 LEU B C 1
ATOM 1623 O O . LEU B 1 95 ? 6.309 20.719 11.328 1 98.75 95 LEU B O 1
ATOM 1627 N N . LYS B 1 96 ? 7.668 19.984 12.945 1 98.44 96 LYS B N 1
ATOM 1628 C CA . LYS B 1 96 ? 6.832 20.578 13.992 1 98.44 96 LYS B CA 1
ATOM 1629 C C . LYS B 1 96 ? 6.695 22.094 13.797 1 98.44 96 LYS B C 1
ATOM 1631 O O . LYS B 1 96 ? 5.613 22.641 13.984 1 98.44 96 LYS B O 1
ATOM 1636 N N . LYS B 1 97 ? 7.793 22.719 13.508 1 98.44 97 LYS B N 1
ATOM 1637 C CA . LYS B 1 97 ? 7.758 24.156 13.266 1 98.44 97 LYS B CA 1
ATOM 1638 C C . LYS B 1 97 ? 6.809 24.5 12.117 1 98.44 97 LYS B C 1
ATOM 1640 O O . LYS B 1 97 ? 5.988 25.406 12.242 1 98.44 97 LYS B O 1
ATOM 1645 N N . MET B 1 98 ? 6.91 23.734 11.039 1 98.5 98 MET B N 1
ATOM 1646 C CA . MET B 1 98 ? 6.074 23.969 9.859 1 98.5 98 MET B CA 1
ATOM 1647 C C . MET B 1 98 ? 4.602 23.75 10.195 1 98.5 98 MET B C 1
ATOM 1649 O O . MET B 1 98 ? 3.75 24.547 9.797 1 98.5 98 MET B O 1
ATOM 1653 N N . VAL B 1 99 ? 4.273 22.734 10.914 1 98.62 99 VAL B N 1
ATOM 1654 C CA . VAL B 1 99 ? 2.904 22.391 11.289 1 98.62 99 VAL B CA 1
ATOM 1655 C C . VAL B 1 99 ? 2.322 23.453 12.203 1 98.62 99 VAL B C 1
ATOM 1657 O O . VAL B 1 99 ? 1.198 23.922 11.992 1 98.62 99 VAL B O 1
ATOM 1660 N N . ASP B 1 100 ? 3.09 23.922 13.172 1 98.12 100 ASP B N 1
ATOM 1661 C CA . ASP B 1 100 ? 2.645 24.969 14.086 1 98.12 100 ASP B CA 1
ATOM 1662 C C . ASP B 1 100 ? 2.344 26.266 13.344 1 98.12 100 ASP B C 1
ATOM 1664 O O . ASP B 1 100 ? 1.318 26.906 13.586 1 98.12 100 ASP B O 1
ATOM 1668 N N . GLU B 1 101 ? 3.252 26.594 12.5 1 97.88 101 GLU B N 1
ATOM 1669 C CA . GLU B 1 101 ? 3.088 27.828 11.742 1 97.88 101 GLU B CA 1
ATOM 1670 C C . GLU B 1 101 ? 1.849 27.766 10.852 1 97.88 101 GLU B C 1
ATOM 1672 O O . GLU B 1 101 ? 1.129 28.766 10.711 1 97.88 101 GLU B O 1
ATOM 1677 N N . ALA B 1 102 ? 1.644 26.688 10.242 1 97.94 102 ALA B N 1
ATOM 1678 C CA . ALA B 1 102 ? 0.486 26.516 9.367 1 97.94 102 ALA B CA 1
ATOM 1679 C C . ALA B 1 102 ? -0.817 26.688 10.141 1 97.94 102 ALA B C 1
ATOM 1681 O O . ALA B 1 102 ? -1.77 27.297 9.648 1 97.94 102 ALA B O 1
ATOM 1682 N N . HIS B 1 103 ? -0.85 26.156 11.305 1 97.31 103 HIS B N 1
ATOM 1683 C CA . HIS B 1 103 ? -2.049 26.266 12.133 1 97.31 103 HIS B CA 1
ATOM 1684 C C . HIS B 1 103 ? -2.246 27.703 12.625 1 97.31 103 HIS B C 1
ATOM 1686 O O . HIS B 1 103 ? -3.381 28.156 12.773 1 97.31 103 HIS B O 1
ATOM 1692 N N . THR B 1 104 ? -1.115 28.359 12.898 1 94.56 104 THR B N 1
ATOM 1693 C CA . THR B 1 104 ? -1.19 29.75 13.328 1 94.56 104 THR B CA 1
ATOM 1694 C C . THR B 1 104 ? -1.737 30.641 12.219 1 94.56 104 THR B C 1
ATOM 1696 O O . THR B 1 104 ? -2.553 31.531 12.469 1 94.56 104 THR B O 1
ATOM 1699 N N . ARG B 1 105 ? -1.347 30.312 11.031 1 91.81 105 ARG B N 1
ATOM 1700 C CA . ARG B 1 105 ? -1.789 31.109 9.891 1 91.81 105 ARG B CA 1
ATOM 1701 C C . ARG B 1 105 ? -3.264 30.859 9.594 1 91.81 105 ARG B C 1
ATOM 1703 O O . ARG B 1 105 ? -3.977 31.781 9.172 1 91.81 105 ARG B O 1
ATOM 1710 N N . SER B 1 106 ? -3.689 29.672 9.695 1 85.69 106 SER B N 1
ATOM 1711 C CA . SER B 1 106 ? -5.082 29.328 9.438 1 85.69 106 SER B CA 1
ATOM 1712 C C . SER B 1 106 ? -6 29.906 10.508 1 85.69 106 SER B C 1
ATOM 1714 O O . SER B 1 106 ? -7.191 30.109 10.266 1 85.69 106 SER B O 1
ATOM 1716 N N . ALA B 1 107 ? -5.527 30.078 11.781 1 80.25 107 ALA B N 1
ATOM 1717 C CA . ALA B 1 107 ? -6.312 30.641 12.875 1 80.25 107 ALA B CA 1
ATOM 1718 C C . ALA B 1 107 ? -6.434 32.156 12.742 1 80.25 107 ALA B C 1
ATOM 1720 O O . ALA B 1 107 ? -7.371 32.75 13.273 1 80.25 107 ALA B O 1
ATOM 1721 N N . SER B 1 108 ? -5.523 32.781 12.023 1 72.44 108 SER B N 1
ATOM 1722 C CA . SER B 1 108 ? -5.539 34.25 11.906 1 72.44 108 SER B CA 1
ATOM 1723 C C . SER B 1 108 ? -6.398 34.688 10.727 1 72.44 108 SER B C 1
ATOM 1725 O O . SER B 1 108 ? -7.043 35.75 10.781 1 72.44 108 SER B O 1
#

InterPro domains:
  IPR002109 Glutaredoxin [PF00462] (16-80)
  IPR004480 Monothiol glutaredoxin-related [PTHR10293] (3-105)
  IPR004480 Monothiol glutaredoxin-related [TIGR00365] (4-100)
  IPR014434 Monothiol glutaredoxin [PIRSF005894] (1-105)
  IPR033658 Glutaredoxin, PICOT-like [cd03028] (7-96)
  IPR036249 Thioredoxin-like superfamily [SSF52833] (1-103)

Solvent-accessible surface area (backbone atoms only — not comparable to full-atom values): 11639 Å² total; per-residue (Å²): 132,56,65,68,55,53,51,50,48,53,38,64,74,25,40,30,30,36,40,22,41,35,42,90,90,56,46,73,38,69,52,25,41,53,38,42,48,55,49,53,71,50,73,53,88,65,48,75,42,43,32,75,83,29,65,63,53,51,70,41,44,34,66,76,67,72,42,89,66,74,17,38,33,29,48,62,60,37,81,72,36,40,31,68,52,48,50,53,30,45,76,74,49,49,39,41,53,52,54,51,51,24,48,52,59,71,74,105,132,55,66,67,55,53,52,49,46,51,37,64,74,28,42,31,30,34,41,22,43,36,41,88,91,56,47,73,38,70,50,25,40,52,37,42,48,55,50,53,69,51,74,54,87,63,51,71,41,43,31,75,83,30,65,65,52,52,69,43,45,34,67,75,67,72,41,90,67,76,18,37,34,32,50,62,60,35,81,73,36,38,33,70,54,48,49,52,30,46,74,73,48,50,40,43,54,54,54,51,50,23,48,53,58,72,74,104

Foldseek 3Di:
DQLLVVVQCLQQVWQKEKEAADDCVDHPDPQRVQLSVLVVVLVDDYHYDNCVVPVRCVVCVCVSQVANDDTWMHGNNHTQHTSVSSVVCSVVPNNSVRSVVSVVVSVD/DALLVVVQCLQQVWQKEKEFADDCVDHPDPQRVQLSVLVVVLVDDYHYDNCVVPVRCVVCVCVSQVANDDTWMHGNNHTQHTSVSSVVCSVVPNNSVRSVVSVVVVVD

Organism: NCBI:txid713585